Protein AF-A0A9P3FJD4-F1 (afdb_monomer_lite)

pLDDT: mean 83.46, std 14.0, range [44.47, 97.69]

Secondary structure (DSSP, 8-state):
---BTTTTB-SHHHHHHHHHHHHHTTTHHHHHHHHHH--SS---HHHHTTS----SSS-S-HHHHHHHHHSPPTTT---HHHHHHHHHHTTTTS----SS-HHHHHHHHHHHHHHHT----HHHHHHHHHHTTTTT--HHHHHHHHHHHHSTT---SS------SS--TT---HHHHHHHHHHHHHHHHHHHHHHHHT---TTS--STTT--SS-TTSSPPEEPTTTS--EESSHHHHHHHHHHHTTT-PPP-

Sequence (253 aa):
MGRWGYGLFQSELELDAVGDLDIDCGLDKLRSKTSDESDSSDETEDDIASMSQYTLYCPTDAKLVREHIETPDAATGISPLDSALTKWKAKALGKEFYFPSPGQMFIILGACAMSLGCKLSAETLQDLRNVFTKCGLFPDALVQMDAALNGPGRYQGRPWKFVSPDSFEDVDDLEEISRITRCLITKIEARMEAYALEKDDYGVCGAPGCQATQSESGGNLLMCSRCEERKYCSKDCQTKHWKSHKRVCVKAS

Radius of gyration: 21.59 Å; chains: 1; bounding box: 49×41×68 Å

Structure (mmCIF, N/CA/C/O backbone):
data_AF-A0A9P3FJD4-F1
#
_entry.id   AF-A0A9P3FJD4-F1
#
loop_
_atom_site.group_PDB
_atom_site.id
_atom_site.type_symbol
_atom_site.label_atom_id
_atom_site.label_alt_id
_atom_site.label_comp_id
_atom_site.label_asym_id
_atom_site.label_entity_id
_atom_site.label_seq_id
_atom_site.pdbx_PDB_ins_code
_atom_site.Cartn_x
_atom_site.Cartn_y
_atom_site.Cartn_z
_atom_site.occupancy
_atom_site.B_iso_or_equiv
_atom_site.auth_seq_id
_atom_site.auth_comp_id
_atom_site.auth_asym_id
_atom_site.auth_atom_id
_atom_site.pdbx_PDB_model_num
ATOM 1 N N . MET A 1 1 ? -10.991 -3.841 -22.709 1.00 44.47 1 MET A N 1
ATOM 2 C CA . MET A 1 1 ? -9.571 -4.091 -22.373 1.00 44.47 1 MET A CA 1
ATOM 3 C C . MET A 1 1 ? -9.567 -5.193 -21.331 1.00 44.47 1 MET A C 1
ATOM 5 O O . MET A 1 1 ? -10.397 -5.124 -20.433 1.00 44.47 1 MET A O 1
ATOM 9 N N . GLY A 1 2 ? -8.758 -6.241 -21.497 1.00 45.69 2 GLY A N 1
ATOM 10 C CA . GLY A 1 2 ? -8.719 -7.344 -20.531 1.00 45.69 2 GLY A CA 1
ATOM 11 C C . GLY A 1 2 ? -8.209 -6.869 -19.168 1.00 45.69 2 GLY A C 1
ATOM 12 O O . GLY A 1 2 ? -7.314 -6.027 -19.113 1.00 45.69 2 GLY A O 1
ATOM 13 N N . ARG A 1 3 ? -8.791 -7.384 -18.079 1.00 54.53 3 ARG A N 1
ATOM 14 C CA . ARG A 1 3 ? -8.272 -7.196 -16.716 1.00 54.53 3 ARG A CA 1
ATOM 15 C C . ARG A 1 3 ? -7.129 -8.191 -16.507 1.00 54.53 3 ARG A C 1
ATOM 17 O O . ARG A 1 3 ? -7.310 -9.381 -16.759 1.00 54.53 3 ARG A O 1
ATOM 24 N N . TRP A 1 4 ? -5.972 -7.725 -16.052 1.00 52.28 4 TRP A N 1
ATOM 25 C CA . TRP A 1 4 ? -4.773 -8.547 -15.883 1.00 52.28 4 TRP A CA 1
ATOM 26 C C . TRP A 1 4 ? -4.432 -8.667 -14.394 1.00 52.28 4 TRP A C 1
ATOM 28 O O . TRP A 1 4 ? -4.515 -7.717 -13.636 1.00 52.28 4 TRP A O 1
ATOM 38 N N . GLY A 1 5 ? -4.057 -9.850 -13.920 1.00 55.59 5 GLY A N 1
ATOM 39 C CA . GLY A 1 5 ? -3.527 -9.977 -12.561 1.00 55.59 5 GLY A CA 1
ATOM 40 C C . GLY A 1 5 ? -4.483 -9.672 -11.418 1.00 55.59 5 GLY A C 1
ATOM 41 O O . GLY A 1 5 ? -4.484 -8.578 -10.862 1.00 55.59 5 GLY A O 1
ATOM 42 N N . TYR A 1 6 ? -5.247 -10.690 -11.019 1.00 60.31 6 TYR A N 1
ATOM 43 C CA . TYR A 1 6 ? -6.048 -10.760 -9.788 1.00 60.31 6 TYR A CA 1
ATOM 44 C C . TYR A 1 6 ? -6.917 -9.528 -9.444 1.00 60.31 6 TYR A C 1
ATOM 46 O O . TYR A 1 6 ? -7.401 -9.452 -8.319 1.00 60.31 6 TYR A O 1
ATOM 54 N N . GLY A 1 7 ? -7.145 -8.585 -10.368 1.00 64.50 7 GLY A N 1
ATOM 55 C CA . GLY A 1 7 ? -7.889 -7.332 -10.173 1.00 64.50 7 GLY A CA 1
ATOM 56 C C . GLY A 1 7 ? -7.049 -6.100 -9.789 1.00 64.50 7 GLY A C 1
ATOM 57 O O . GLY A 1 7 ? -7.616 -5.007 -9.715 1.00 64.50 7 GLY A O 1
ATOM 58 N N . LEU A 1 8 ? -5.733 -6.248 -9.578 1.00 67.88 8 LEU A N 1
ATOM 59 C CA . LEU A 1 8 ? -4.830 -5.139 -9.231 1.00 67.88 8 LEU A CA 1
ATOM 60 C C . LEU A 1 8 ? -4.473 -4.287 -10.460 1.00 67.88 8 LEU A C 1
ATOM 62 O O . LEU A 1 8 ? -4.374 -3.069 -10.336 1.00 67.88 8 LEU A O 1
ATOM 66 N N . PHE A 1 9 ? -4.333 -4.920 -11.632 1.00 74.06 9 PHE A N 1
ATOM 67 C CA . PHE A 1 9 ? -4.079 -4.266 -12.919 1.00 74.06 9 PHE A CA 1
ATOM 68 C C . PHE A 1 9 ? -5.329 -4.401 -13.800 1.00 74.06 9 PHE A C 1
ATOM 70 O O . PHE A 1 9 ? -5.786 -5.489 -14.136 1.00 74.06 9 PHE A O 1
ATOM 77 N N . GLN A 1 10 ? -5.964 -3.299 -14.161 1.00 68.12 10 GLN A N 1
ATOM 78 C CA . GLN A 1 10 ? -7.245 -3.321 -14.878 1.00 68.12 10 GLN A CA 1
ATOM 79 C C . GLN A 1 10 ? -7.124 -2.896 -16.337 1.00 68.12 10 GLN A C 1
ATOM 81 O O . GLN A 1 10 ? -8.099 -2.983 -17.081 1.00 68.12 10 GLN A O 1
ATOM 86 N N . SER A 1 11 ? -5.935 -2.476 -16.762 1.00 72.19 11 SER A N 1
ATOM 87 C CA . SER A 1 11 ? -5.656 -2.091 -18.140 1.00 72.19 11 SER A CA 1
ATOM 88 C C . SER A 1 11 ? -4.295 -2.595 -18.610 1.00 72.19 11 SER A C 1
ATOM 90 O O . SER A 1 11 ? -3.372 -2.762 -17.817 1.00 72.19 11 SER A O 1
ATOM 92 N N . GLU A 1 12 ? -4.165 -2.792 -19.923 1.00 75.75 12 GLU A N 1
ATOM 93 C CA . GLU A 1 12 ? -2.875 -3.079 -20.569 1.00 75.75 12 GLU A CA 1
ATOM 94 C C . GLU A 1 12 ? -1.850 -1.984 -20.263 1.00 75.75 12 GLU A C 1
ATOM 96 O O . GLU A 1 12 ? -0.705 -2.284 -19.969 1.00 75.75 12 GLU A O 1
ATOM 101 N N . LEU A 1 13 ? -2.289 -0.726 -20.180 1.00 78.31 13 LEU A N 1
ATOM 102 C CA . LEU A 1 13 ? -1.429 0.407 -19.837 1.00 78.31 13 LEU A CA 1
ATOM 103 C C . LEU A 1 13 ? -0.851 0.320 -18.411 1.00 78.31 13 LEU A C 1
ATOM 105 O O . LEU A 1 13 ? 0.259 0.784 -18.170 1.00 78.31 13 LEU A O 1
ATOM 109 N N . GLU A 1 14 ? -1.578 -0.265 -17.453 1.00 82.94 14 GLU A N 1
ATOM 110 C CA . GLU A 1 14 ? -1.048 -0.522 -16.104 1.00 82.94 14 GLU A CA 1
ATOM 111 C C . GLU A 1 14 ? -0.051 -1.684 -16.090 1.00 82.94 14 GLU A C 1
ATOM 113 O O . GLU A 1 14 ? 0.848 -1.695 -15.252 1.00 82.94 14 GLU A O 1
ATOM 118 N N . LEU A 1 15 ? -0.186 -2.639 -17.015 1.00 82.19 15 LEU A N 1
ATOM 119 C CA . LEU A 1 15 ? 0.787 -3.711 -17.202 1.00 82.19 15 LEU A CA 1
ATOM 120 C C . LEU A 1 15 ? 2.047 -3.195 -17.914 1.00 82.19 15 LEU A C 1
ATOM 122 O O . LEU A 1 15 ? 3.151 -3.485 -17.467 1.00 82.19 15 LEU A O 1
ATOM 126 N N . ASP A 1 16 ? 1.897 -2.362 -18.944 1.00 84.75 16 ASP A N 1
ATOM 127 C CA . ASP A 1 16 ? 3.009 -1.701 -19.640 1.00 84.75 16 ASP A CA 1
ATOM 128 C C . ASP A 1 16 ? 3.808 -0.808 -18.686 1.00 84.75 16 ASP A C 1
ATOM 130 O O . ASP A 1 16 ? 5.039 -0.799 -18.706 1.00 84.75 16 ASP A O 1
ATOM 134 N N . ALA A 1 17 ? 3.114 -0.126 -17.771 1.00 87.56 17 ALA A N 1
ATOM 135 C CA . ALA A 1 17 ? 3.736 0.633 -16.695 1.00 87.56 17 ALA A CA 1
ATOM 136 C C . ALA A 1 17 ? 4.654 -0.213 -15.801 1.00 87.56 17 ALA A C 1
ATOM 138 O O . ALA A 1 17 ? 5.619 0.320 -15.253 1.00 87.56 17 ALA A O 1
ATOM 139 N N . VAL A 1 18 ? 4.408 -1.521 -15.654 1.00 89.69 18 VAL A N 1
ATOM 140 C CA . VAL A 1 18 ? 5.338 -2.403 -14.934 1.00 89.69 18 VAL A CA 1
ATOM 141 C C . VAL A 1 18 ? 6.683 -2.467 -15.650 1.00 89.69 18 VAL A C 1
ATOM 143 O O . VAL A 1 18 ? 7.705 -2.485 -14.978 1.00 89.69 18 VAL A O 1
ATOM 146 N N . GLY A 1 19 ? 6.716 -2.419 -16.984 1.00 89.00 19 GLY A N 1
ATOM 147 C CA . GLY A 1 19 ? 7.966 -2.371 -17.745 1.00 89.00 19 GLY A CA 1
ATOM 148 C C . GLY A 1 19 ? 8.809 -1.134 -17.418 1.00 89.00 19 GLY A C 1
ATOM 149 O O . GLY A 1 19 ? 10.007 -1.249 -17.163 1.00 89.00 19 GLY A O 1
ATOM 150 N N . ASP A 1 20 ? 8.181 0.040 -17.330 1.00 91.56 20 ASP A N 1
ATOM 151 C CA . ASP A 1 20 ? 8.865 1.269 -16.906 1.00 91.56 20 ASP A CA 1
ATOM 152 C C . ASP A 1 20 ? 9.363 1.172 -15.454 1.00 91.56 20 ASP A C 1
ATOM 154 O O . ASP A 1 20 ? 10.464 1.623 -15.123 1.00 91.56 20 ASP A O 1
ATOM 158 N N . LEU A 1 21 ? 8.569 0.552 -14.577 1.00 94.81 21 LEU A N 1
ATOM 159 C CA . LEU A 1 21 ? 8.944 0.323 -13.182 1.00 94.81 21 LEU A CA 1
ATOM 160 C C . LEU A 1 21 ? 10.071 -0.710 -13.038 1.00 94.81 21 LEU A C 1
ATOM 162 O O . LEU A 1 21 ? 10.927 -0.546 -12.170 1.00 94.81 21 LEU A O 1
ATOM 166 N N . ASP A 1 22 ? 10.115 -1.735 -13.891 1.00 94.56 22 ASP A N 1
ATOM 167 C CA . ASP A 1 22 ? 11.195 -2.724 -13.940 1.00 94.56 22 ASP A CA 1
ATOM 168 C C . ASP A 1 22 ? 12.532 -2.031 -14.225 1.00 94.56 22 ASP A C 1
ATOM 170 O O . ASP A 1 22 ? 13.533 -2.316 -13.561 1.00 94.56 22 ASP A O 1
ATOM 174 N N . ILE A 1 23 ? 12.538 -1.084 -15.170 1.00 92.94 23 ILE A N 1
ATOM 175 C CA . ILE A 1 23 ? 13.708 -0.259 -15.502 1.00 92.94 23 ILE A CA 1
ATOM 176 C C . ILE A 1 23 ? 14.083 0.640 -14.319 1.00 92.94 23 ILE A C 1
ATOM 178 O O . ILE A 1 23 ? 15.250 0.695 -13.932 1.00 92.94 23 ILE A O 1
ATOM 182 N N . ASP A 1 24 ? 13.112 1.311 -13.695 1.00 95.12 24 ASP A N 1
ATOM 183 C CA . ASP A 1 24 ? 13.365 2.160 -12.521 1.00 95.12 24 ASP A CA 1
ATOM 184 C C . ASP A 1 24 ? 13.926 1.372 -11.324 1.00 95.12 24 ASP A C 1
ATOM 186 O O . ASP A 1 24 ? 14.714 1.904 -10.541 1.00 95.12 24 ASP A O 1
ATOM 190 N N . CYS A 1 25 ? 13.552 0.098 -11.190 1.00 95.81 25 CYS A N 1
ATOM 191 C CA . CYS A 1 25 ? 14.097 -0.838 -10.206 1.00 95.81 25 CYS A CA 1
ATOM 192 C C . CYS A 1 25 ? 15.364 -1.570 -10.688 1.00 95.81 25 CYS A C 1
ATOM 194 O O . CYS A 1 25 ? 15.906 -2.411 -9.968 1.00 95.81 25 CYS A O 1
ATOM 196 N N . GLY A 1 26 ? 15.874 -1.240 -11.876 1.00 92.88 26 GLY A N 1
ATOM 197 C CA . GLY A 1 26 ? 17.132 -1.751 -12.410 1.00 92.88 26 GLY A CA 1
ATOM 198 C C . GLY A 1 26 ? 17.116 -3.237 -12.767 1.00 92.88 26 GLY A C 1
ATOM 199 O O . GLY A 1 26 ? 18.169 -3.876 -12.694 1.00 92.88 26 GLY A O 1
ATOM 200 N N . LEU A 1 27 ? 15.952 -3.820 -13.072 1.00 92.19 27 LEU A N 1
ATOM 201 C CA . LEU A 1 27 ? 15.821 -5.237 -13.441 1.00 92.19 27 LEU A CA 1
ATOM 202 C C . LEU A 1 27 ? 16.345 -5.537 -14.850 1.00 92.19 27 LEU A C 1
ATOM 204 O O . LEU A 1 27 ? 16.719 -6.674 -15.136 1.00 92.19 27 LEU A O 1
ATOM 208 N N . ASP A 1 28 ? 16.463 -4.522 -15.702 1.00 88.00 28 ASP A N 1
ATOM 209 C CA . ASP A 1 28 ? 17.168 -4.579 -16.986 1.00 88.00 28 ASP A CA 1
ATOM 210 C C . ASP A 1 28 ? 18.607 -5.105 -16.825 1.00 88.00 28 ASP A C 1
ATOM 212 O O . ASP A 1 28 ? 19.043 -5.980 -17.572 1.00 88.00 28 ASP A O 1
ATOM 216 N N . LYS A 1 29 ? 19.306 -4.670 -15.771 1.00 85.88 29 LYS A N 1
ATOM 217 C CA . LYS A 1 29 ? 20.669 -5.125 -15.440 1.00 85.88 29 LYS A CA 1
ATOM 218 C C . LYS A 1 29 ? 20.728 -6.583 -14.994 1.00 85.88 29 LYS A C 1
ATOM 220 O O . LYS A 1 29 ? 21.783 -7.206 -15.072 1.00 85.88 29 LYS A O 1
ATOM 225 N N . LEU A 1 30 ? 19.634 -7.111 -14.449 1.00 83.75 30 LEU A N 1
ATOM 226 C CA . LEU A 1 30 ? 19.550 -8.511 -14.036 1.00 83.75 30 LEU A CA 1
ATOM 227 C C . LEU A 1 30 ? 19.333 -9.416 -15.259 1.00 83.75 30 LEU A C 1
ATOM 229 O O . LEU A 1 30 ? 19.953 -10.474 -15.357 1.00 83.75 30 LEU A O 1
ATOM 233 N N . ARG A 1 31 ? 18.533 -8.947 -16.228 1.00 81.38 31 ARG A N 1
ATOM 234 C CA . ARG A 1 31 ? 18.326 -9.601 -17.532 1.00 81.38 31 ARG A CA 1
ATOM 235 C C . ARG A 1 31 ? 19.609 -9.634 -18.370 1.00 81.38 31 ARG A C 1
ATOM 237 O O . ARG A 1 31 ? 19.921 -10.662 -18.950 1.00 81.38 31 ARG A O 1
ATOM 244 N N . SER A 1 32 ? 20.388 -8.549 -18.391 1.00 74.69 32 SER A N 1
ATOM 245 C CA . SER A 1 32 ? 21.634 -8.509 -19.174 1.00 74.69 32 SER A CA 1
ATOM 246 C C . SER A 1 32 ? 22.729 -9.429 -18.619 1.00 74.69 32 SER A C 1
ATOM 248 O O . SER A 1 32 ? 23.470 -10.046 -19.371 1.00 74.69 32 SER A O 1
ATOM 250 N N . LYS A 1 33 ? 22.834 -9.562 -17.290 1.00 72.06 33 LYS A N 1
ATOM 251 C CA . LYS A 1 33 ? 23.827 -10.457 -16.666 1.00 72.06 33 LYS A CA 1
ATOM 252 C C . LYS A 1 33 ? 23.572 -11.931 -16.973 1.00 72.06 33 LYS A C 1
ATOM 254 O O . LYS A 1 33 ? 24.513 -12.704 -17.051 1.00 72.06 33 LYS A O 1
ATOM 259 N N . THR A 1 34 ? 22.310 -12.310 -17.128 1.00 65.88 34 THR A N 1
ATOM 260 C CA . THR A 1 34 ? 21.901 -13.696 -17.381 1.00 65.88 34 THR A CA 1
ATOM 261 C C . THR A 1 34 ? 22.012 -14.074 -18.855 1.00 65.88 34 THR A C 1
ATOM 263 O O . THR A 1 34 ? 22.334 -15.224 -19.152 1.00 65.88 34 THR A O 1
ATOM 266 N N . SER A 1 35 ? 21.845 -13.119 -19.778 1.00 59.94 35 SER A N 1
ATOM 267 C CA . SER A 1 35 ? 22.157 -13.332 -21.199 1.00 59.94 35 SER A CA 1
ATOM 268 C C . SER A 1 35 ? 23.656 -13.529 -21.442 1.00 59.94 35 SER A C 1
ATOM 270 O O . SER A 1 35 ? 24.039 -14.424 -22.183 1.00 59.94 35 SER A O 1
ATOM 272 N N . ASP A 1 36 ? 24.516 -12.767 -20.757 1.00 59.25 36 ASP A N 1
ATOM 273 C CA . ASP A 1 36 ? 25.976 -12.910 -20.894 1.00 59.25 36 ASP A CA 1
ATOM 274 C C . ASP A 1 36 ? 26.494 -14.262 -20.347 1.00 59.25 36 ASP A C 1
ATOM 276 O O . ASP A 1 36 ? 27.558 -14.737 -20.742 1.00 59.25 36 ASP A O 1
ATOM 280 N N . GLU A 1 37 ? 25.746 -14.899 -19.440 1.00 56.34 37 GLU A N 1
ATOM 281 C CA . GLU A 1 37 ? 26.064 -16.213 -18.860 1.00 56.34 37 GLU A CA 1
ATOM 282 C C . GLU A 1 37 ? 25.516 -17.402 -19.676 1.00 56.34 37 GLU A C 1
ATOM 284 O O . GLU A 1 37 ? 25.954 -18.534 -19.457 1.00 56.34 37 GLU A O 1
ATOM 289 N N . SER A 1 38 ? 24.589 -17.171 -20.614 1.00 56.47 38 SER A N 1
ATOM 290 C CA . SER A 1 38 ? 23.895 -18.211 -21.401 1.00 56.47 38 SER A CA 1
ATOM 291 C C . SER A 1 38 ? 24.363 -18.325 -22.855 1.00 56.47 38 SER A C 1
ATOM 293 O O . SER A 1 38 ? 23.791 -19.097 -23.617 1.00 56.47 38 SER A O 1
ATOM 295 N N . ASP A 1 39 ? 25.447 -17.640 -23.230 1.00 49.53 39 ASP A N 1
ATOM 296 C CA . ASP A 1 39 ? 25.959 -17.533 -24.607 1.00 49.53 39 ASP A CA 1
ATOM 297 C C . ASP A 1 39 ? 26.656 -18.824 -25.126 1.00 49.53 39 ASP A C 1
ATOM 299 O O . ASP A 1 39 ? 27.760 -18.817 -25.681 1.00 49.53 39 ASP A O 1
ATOM 303 N N . SER A 1 40 ? 26.008 -19.980 -24.938 1.00 49.03 40 SER A N 1
ATOM 304 C CA . SER A 1 40 ? 26.332 -21.243 -25.596 1.00 49.03 40 SER A CA 1
ATOM 305 C C . SER A 1 40 ? 25.098 -21.856 -26.281 1.00 49.03 40 SER A C 1
ATOM 307 O O . SER A 1 40 ? 24.302 -22.542 -25.646 1.00 49.03 40 SER A O 1
ATOM 309 N N . SER A 1 41 ? 25.071 -21.683 -27.609 1.00 48.34 41 SER A N 1
ATOM 310 C CA . SER A 1 41 ? 24.363 -22.430 -28.673 1.00 48.34 41 SER A CA 1
ATOM 311 C C . SER A 1 41 ? 22.841 -22.296 -28.856 1.00 48.34 41 SER A C 1
ATOM 313 O O . SER A 1 41 ? 22.080 -22.624 -27.960 1.00 48.34 41 SER A O 1
ATOM 315 N N . ASP A 1 42 ? 22.473 -21.932 -30.100 1.00 54.62 42 ASP A N 1
ATOM 316 C CA . ASP A 1 42 ? 21.213 -22.165 -30.837 1.00 54.62 42 ASP A CA 1
ATOM 317 C C . ASP A 1 42 ? 19.943 -22.333 -29.986 1.00 54.62 42 ASP A C 1
ATOM 319 O O . ASP A 1 42 ? 19.525 -23.451 -29.688 1.00 54.62 42 ASP A O 1
ATOM 323 N N . GLU A 1 43 ? 19.288 -21.215 -29.666 1.00 48.97 43 GLU A N 1
ATOM 324 C CA . GLU A 1 43 ? 17.985 -21.229 -28.997 1.00 48.97 43 GLU A CA 1
ATOM 325 C C . GLU A 1 43 ? 16.834 -21.415 -29.999 1.00 48.97 43 GLU A C 1
ATOM 327 O O . GLU A 1 43 ? 16.746 -20.746 -31.035 1.00 48.97 43 GLU A O 1
ATOM 332 N N . THR A 1 44 ? 15.940 -22.349 -29.681 1.00 52.41 44 THR A N 1
ATOM 333 C CA . THR A 1 44 ? 14.705 -22.639 -30.418 1.00 52.41 44 THR A CA 1
ATOM 334 C C . THR A 1 44 ? 13.537 -21.778 -29.914 1.00 52.41 44 THR A C 1
ATOM 336 O O . THR A 1 44 ? 13.607 -21.182 -28.843 1.00 52.41 44 THR A O 1
ATOM 339 N N . GLU A 1 45 ? 12.424 -21.700 -30.657 1.00 49.72 45 GLU A N 1
ATOM 340 C CA . GLU A 1 45 ? 11.231 -20.929 -30.239 1.00 49.72 45 GLU A CA 1
ATOM 341 C C . GLU A 1 45 ? 10.652 -21.375 -28.875 1.00 49.72 45 GLU A C 1
ATOM 343 O O . GLU A 1 45 ? 10.037 -20.561 -28.183 1.00 49.72 45 GLU A O 1
ATOM 348 N N . ASP A 1 46 ? 10.894 -22.624 -28.454 1.00 45.91 46 ASP A N 1
ATOM 349 C CA . ASP A 1 46 ? 10.508 -23.143 -27.133 1.00 45.91 46 ASP A CA 1
ATOM 350 C C . ASP A 1 46 ? 11.430 -22.639 -25.998 1.00 45.91 46 ASP A C 1
ATOM 352 O O . ASP A 1 46 ? 10.982 -22.504 -24.856 1.00 45.91 46 ASP A O 1
ATOM 356 N N . ASP A 1 47 ? 12.686 -22.288 -26.295 1.00 46.78 47 ASP A N 1
ATOM 357 C CA . ASP A 1 47 ? 13.654 -21.778 -25.310 1.00 46.78 47 ASP A CA 1
ATOM 358 C C . ASP A 1 47 ? 13.354 -20.317 -24.921 1.00 46.78 47 ASP A C 1
ATOM 360 O O . ASP A 1 47 ? 13.500 -19.923 -23.761 1.00 46.78 47 ASP A O 1
ATOM 364 N N . ILE A 1 48 ? 12.780 -19.538 -25.845 1.00 47.19 48 ILE A N 1
ATOM 365 C CA . ILE A 1 48 ? 12.346 -18.146 -25.618 1.00 47.19 48 ILE A CA 1
ATOM 366 C C . ILE A 1 48 ? 11.227 -18.074 -24.561 1.00 47.19 48 ILE A C 1
ATOM 368 O O . ILE A 1 48 ? 11.162 -17.130 -23.770 1.00 47.19 48 ILE A O 1
ATOM 372 N N . ALA A 1 49 ? 10.366 -19.096 -24.483 1.00 45.25 49 ALA A N 1
ATOM 373 C CA . ALA A 1 49 ? 9.329 -19.199 -23.453 1.00 45.25 49 ALA A CA 1
ATOM 374 C C . ALA A 1 49 ? 9.896 -19.510 -22.049 1.00 45.25 49 ALA A C 1
ATOM 376 O O . ALA A 1 49 ? 9.201 -19.307 -21.050 1.00 45.25 49 ALA A O 1
ATOM 377 N N . SER A 1 50 ? 11.152 -19.967 -21.966 1.00 49.44 50 SER A N 1
ATOM 378 C CA . SER A 1 50 ? 11.878 -20.265 -20.726 1.00 49.44 50 SER A CA 1
ATOM 379 C C . SER A 1 50 ? 12.783 -19.115 -20.253 1.00 49.44 50 SER A C 1
ATOM 381 O O . SER A 1 50 ? 13.475 -19.267 -19.239 1.00 49.44 50 SER A O 1
ATOM 383 N N . MET A 1 51 ? 12.783 -17.958 -20.929 1.00 55.44 51 MET A N 1
ATOM 384 C CA . MET A 1 51 ? 13.516 -16.787 -20.448 1.00 55.44 51 MET A CA 1
ATOM 385 C C . MET A 1 51 ? 13.005 -16.383 -19.062 1.00 55.44 51 MET A C 1
ATOM 387 O O . MET A 1 51 ? 11.823 -16.091 -18.870 1.00 55.44 51 MET A O 1
ATOM 391 N N . SER A 1 52 ? 13.913 -16.357 -18.084 1.00 60.94 52 SER A N 1
ATOM 392 C CA . SER A 1 52 ? 13.601 -15.928 -16.722 1.00 60.94 52 SER A CA 1
ATOM 393 C C . SER A 1 52 ? 13.015 -14.516 -16.743 1.00 60.94 52 SER A C 1
ATOM 395 O O . SER A 1 52 ? 13.699 -13.541 -17.063 1.00 60.94 52 SER A O 1
ATOM 397 N N . GLN A 1 53 ? 11.735 -14.391 -16.393 1.00 74.44 53 GLN A N 1
ATOM 398 C CA . GLN A 1 53 ? 11.061 -13.100 -16.357 1.00 74.44 53 GLN A CA 1
ATOM 399 C C . GLN A 1 53 ? 11.441 -12.390 -15.058 1.00 74.44 53 GLN A C 1
ATOM 401 O O . GLN A 1 53 ? 10.811 -12.561 -14.013 1.00 74.44 53 GLN A O 1
ATOM 406 N N . TYR A 1 54 ? 12.511 -11.598 -15.115 1.00 86.81 54 TYR A N 1
ATOM 407 C CA . TYR A 1 54 ? 12.893 -10.688 -14.036 1.00 86.81 54 TYR A CA 1
ATOM 408 C C . TYR A 1 54 ? 12.051 -9.418 -14.126 1.00 86.81 54 TYR A C 1
ATOM 410 O O . TYR A 1 54 ? 12.457 -8.432 -14.744 1.00 86.81 54 TYR A O 1
ATOM 418 N N . THR A 1 55 ? 10.853 -9.474 -13.556 1.00 91.06 55 THR A N 1
ATOM 419 C CA . THR A 1 55 ? 9.877 -8.378 -13.520 1.00 91.06 55 THR A CA 1
ATOM 420 C C . THR A 1 55 ? 9.311 -8.207 -12.112 1.00 91.06 55 THR A C 1
ATOM 422 O O . THR A 1 55 ? 9.311 -9.134 -11.302 1.00 91.06 55 THR A O 1
ATOM 425 N N . LEU A 1 56 ? 8.825 -7.016 -11.791 1.00 91.06 56 LEU A N 1
ATOM 426 C CA . LEU A 1 56 ? 8.141 -6.727 -10.537 1.00 91.06 56 LEU A CA 1
ATOM 427 C C . LEU A 1 56 ? 6.806 -7.473 -10.408 1.00 91.06 56 LEU A C 1
ATOM 429 O O . LEU A 1 56 ? 6.350 -7.713 -9.287 1.00 91.06 56 LEU A O 1
ATOM 433 N N . TYR A 1 57 ? 6.182 -7.847 -11.527 1.00 89.12 57 TYR A N 1
ATOM 434 C CA . TYR A 1 57 ? 4.872 -8.489 -11.548 1.00 89.12 57 TYR A CA 1
ATOM 435 C C . TYR A 1 57 ? 4.958 -9.955 -11.993 1.00 89.12 57 TYR A C 1
ATOM 437 O O . TYR A 1 57 ? 5.257 -10.250 -13.142 1.00 89.12 57 TYR A O 1
ATOM 445 N N . CYS A 1 58 ? 4.650 -10.883 -11.081 1.00 85.06 58 CYS A N 1
ATOM 446 C CA . CYS A 1 58 ? 4.710 -12.332 -11.325 1.00 85.06 58 CYS A CA 1
ATOM 447 C C . CYS A 1 58 ? 6.065 -12.851 -11.871 1.00 85.06 58 CYS A C 1
ATOM 449 O O . CYS A 1 58 ? 6.066 -13.616 -12.835 1.00 85.06 58 CYS A O 1
ATOM 451 N N . PRO A 1 59 ? 7.218 -12.507 -11.257 1.00 89.12 59 PRO A N 1
ATOM 452 C CA . PRO A 1 59 ? 8.505 -13.021 -11.720 1.00 89.12 59 PRO A CA 1
ATOM 453 C C . PRO A 1 59 ? 8.647 -14.530 -11.547 1.00 89.12 59 PRO A C 1
ATOM 455 O O . PRO A 1 59 ? 8.125 -15.116 -10.594 1.00 89.12 59 PRO A O 1
ATOM 458 N N . THR A 1 60 ? 9.474 -15.127 -12.405 1.00 87.94 60 THR A N 1
ATOM 459 C CA . THR A 1 60 ? 9.874 -16.538 -12.305 1.00 87.94 60 THR A CA 1
ATOM 460 C C . THR A 1 60 ? 10.631 -16.819 -11.002 1.00 87.94 60 THR A C 1
ATOM 462 O O . THR A 1 60 ? 10.366 -17.819 -10.337 1.00 87.94 60 THR A O 1
ATOM 465 N N . ASP A 1 61 ? 11.530 -15.911 -10.598 1.00 90.19 61 ASP A N 1
ATOM 466 C CA . ASP A 1 61 ? 12.25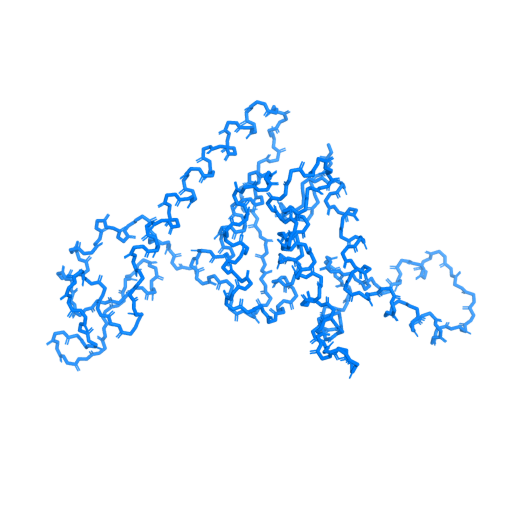3 -15.972 -9.323 1.00 90.19 61 ASP A CA 1
ATOM 467 C C . ASP A 1 61 ? 12.000 -14.707 -8.490 1.00 90.19 61 ASP A C 1
ATOM 469 O O . ASP A 1 61 ? 12.750 -13.727 -8.515 1.00 90.19 61 ASP A O 1
ATOM 473 N N . ALA A 1 62 ? 10.914 -14.739 -7.716 1.00 92.25 62 ALA A N 1
ATOM 474 C CA . ALA A 1 62 ? 10.539 -13.647 -6.824 1.00 92.25 62 ALA A CA 1
ATOM 475 C C . ALA A 1 62 ? 11.595 -13.347 -5.750 1.00 92.25 62 ALA A C 1
ATOM 477 O O . ALA A 1 62 ? 11.687 -12.210 -5.284 1.00 92.25 62 ALA A O 1
ATOM 478 N N . LYS A 1 63 ? 12.389 -14.345 -5.339 1.00 93.44 63 LYS A N 1
ATOM 479 C CA . LYS A 1 63 ? 13.403 -14.163 -4.299 1.00 93.44 63 LYS A CA 1
ATOM 480 C C . LYS A 1 63 ? 14.582 -13.371 -4.852 1.00 93.44 63 LYS A C 1
ATOM 482 O O . LYS A 1 63 ? 15.002 -12.415 -4.205 1.00 93.44 63 LYS A O 1
ATOM 487 N N . LEU A 1 64 ? 15.061 -13.735 -6.039 1.00 93.44 64 LEU A N 1
ATOM 488 C CA . LEU A 1 64 ? 16.151 -13.034 -6.711 1.00 93.44 64 LEU A CA 1
ATOM 489 C C . LEU A 1 64 ? 15.756 -11.599 -7.079 1.00 93.44 64 LEU A C 1
ATOM 491 O O . LEU A 1 64 ? 16.511 -10.670 -6.801 1.00 93.44 64 LEU A O 1
ATOM 495 N N . VAL A 1 65 ? 14.552 -11.400 -7.631 1.00 95.19 65 VAL A N 1
ATOM 496 C CA . VAL A 1 65 ? 14.033 -10.054 -7.941 1.00 95.19 65 VAL A CA 1
ATOM 497 C C . VAL A 1 65 ? 13.972 -9.197 -6.680 1.00 95.19 65 VAL A C 1
ATOM 499 O O . VAL A 1 65 ? 14.480 -8.078 -6.675 1.00 95.19 65 VAL A O 1
ATOM 502 N N . ARG A 1 66 ? 13.410 -9.730 -5.588 1.00 95.69 66 ARG A N 1
ATOM 503 C CA . ARG A 1 66 ? 13.359 -9.038 -4.296 1.00 95.69 66 ARG A CA 1
ATOM 504 C C . ARG A 1 66 ? 14.754 -8.663 -3.794 1.00 95.69 66 ARG A C 1
ATOM 506 O O . ARG A 1 66 ? 14.960 -7.526 -3.382 1.00 95.69 66 ARG A O 1
ATOM 513 N N . GLU A 1 67 ? 15.684 -9.614 -3.784 1.00 95.50 67 GLU A N 1
ATOM 514 C CA . GLU A 1 67 ? 17.049 -9.392 -3.303 1.00 95.50 67 GLU A CA 1
ATOM 515 C C . GLU A 1 67 ? 17.739 -8.283 -4.097 1.00 95.50 67 GLU A C 1
ATOM 517 O O . GLU A 1 67 ? 18.318 -7.375 -3.503 1.00 95.50 67 GLU A O 1
ATOM 522 N N . HIS A 1 68 ? 17.599 -8.295 -5.422 1.00 95.19 68 HIS A N 1
ATOM 523 C CA . HIS A 1 68 ? 18.154 -7.264 -6.293 1.00 95.19 68 HIS A CA 1
ATOM 524 C C . HIS A 1 68 ? 17.591 -5.871 -5.987 1.00 95.19 68 HIS A C 1
ATOM 526 O O . HIS A 1 68 ? 18.362 -4.936 -5.779 1.00 95.19 68 HIS A O 1
ATOM 532 N N . ILE A 1 69 ? 16.264 -5.722 -5.910 1.00 96.56 69 ILE A N 1
ATOM 533 C CA . ILE A 1 69 ? 15.638 -4.398 -5.743 1.00 96.56 69 ILE A CA 1
ATOM 534 C C . ILE A 1 69 ? 15.748 -3.844 -4.318 1.00 96.56 69 ILE A C 1
ATOM 536 O O . ILE A 1 69 ? 15.641 -2.632 -4.142 1.00 96.56 69 ILE A O 1
ATOM 540 N N . GLU A 1 70 ? 15.952 -4.699 -3.309 1.00 96.38 70 GLU A N 1
ATOM 541 C CA . GLU A 1 70 ? 16.191 -4.287 -1.917 1.00 96.38 70 GLU A CA 1
ATOM 542 C C . GLU A 1 70 ? 17.672 -4.023 -1.617 1.00 96.38 70 GLU A C 1
ATOM 544 O O . GLU A 1 70 ? 17.978 -3.364 -0.622 1.00 96.38 70 GLU A O 1
ATOM 549 N N . THR A 1 71 ? 18.599 -4.530 -2.436 1.00 95.75 71 THR A N 1
ATOM 550 C CA . THR A 1 71 ? 20.035 -4.345 -2.202 1.00 95.75 71 THR A CA 1
ATOM 551 C C . THR A 1 71 ? 20.427 -2.890 -2.470 1.00 95.75 71 THR A C 1
ATOM 553 O O . THR A 1 71 ? 20.265 -2.416 -3.596 1.00 95.75 71 THR A O 1
ATOM 556 N N . PRO A 1 72 ? 20.956 -2.157 -1.471 1.00 95.56 72 PRO A N 1
ATOM 557 C CA . PRO A 1 72 ? 21.409 -0.789 -1.677 1.00 95.56 72 PRO A CA 1
ATOM 558 C C . PRO A 1 72 ? 22.548 -0.718 -2.689 1.00 95.56 72 PRO A C 1
ATOM 560 O O . PRO A 1 72 ? 23.496 -1.503 -2.631 1.00 95.56 72 PRO A O 1
ATOM 563 N N . ASP A 1 73 ? 22.483 0.264 -3.581 1.00 91.44 73 ASP A N 1
ATOM 564 C CA . ASP A 1 73 ? 23.592 0.564 -4.475 1.00 91.44 73 ASP A CA 1
ATOM 565 C C . ASP A 1 73 ? 24.813 1.039 -3.667 1.00 91.44 73 ASP A C 1
ATOM 567 O O . ASP A 1 73 ? 24.698 1.855 -2.751 1.00 91.44 73 ASP A O 1
ATOM 571 N N . ALA A 1 74 ? 25.999 0.530 -4.006 1.00 90.88 74 ALA A N 1
ATOM 572 C CA . ALA A 1 74 ? 27.215 0.779 -3.233 1.00 90.88 74 ALA A CA 1
ATOM 573 C C . ALA A 1 74 ? 27.660 2.254 -3.238 1.00 90.88 74 ALA A C 1
ATOM 575 O O . ALA A 1 74 ? 28.347 2.682 -2.311 1.00 90.88 74 ALA A O 1
ATOM 576 N N . ALA A 1 75 ? 27.295 3.028 -4.265 1.00 92.44 75 ALA A N 1
ATOM 577 C CA . ALA A 1 75 ? 27.677 4.431 -4.384 1.00 92.44 75 ALA A CA 1
ATOM 578 C C . ALA A 1 75 ? 26.691 5.360 -3.667 1.00 92.44 75 ALA A C 1
ATOM 580 O O . ALA A 1 75 ? 27.107 6.332 -3.038 1.00 92.44 75 ALA A O 1
ATOM 581 N N . THR A 1 76 ? 25.391 5.076 -3.762 1.00 93.38 76 THR A N 1
ATOM 582 C CA . THR A 1 76 ? 24.340 5.946 -3.203 1.00 93.38 76 THR A CA 1
ATOM 583 C C . THR A 1 76 ? 23.855 5.516 -1.820 1.00 93.38 76 THR A C 1
ATOM 585 O O . THR A 1 76 ? 23.327 6.343 -1.079 1.00 93.38 76 THR A O 1
ATOM 588 N N . GLY A 1 77 ? 24.019 4.241 -1.458 1.00 95.06 77 GLY A N 1
ATOM 589 C CA . GLY A 1 77 ? 23.448 3.652 -0.247 1.00 95.06 77 GLY A CA 1
ATOM 590 C C . GLY A 1 77 ? 21.922 3.512 -0.285 1.00 95.06 77 GLY A C 1
ATOM 591 O O . GLY A 1 77 ? 21.319 3.232 0.749 1.00 95.06 77 GLY A O 1
ATOM 592 N N . ILE A 1 78 ? 21.294 3.711 -1.449 1.00 95.12 78 ILE A N 1
ATOM 593 C CA . ILE A 1 78 ? 19.842 3.654 -1.651 1.00 95.12 78 ILE A CA 1
ATOM 594 C C . ILE A 1 78 ? 19.527 2.438 -2.527 1.00 95.12 78 ILE A C 1
ATOM 596 O O . ILE A 1 78 ? 20.220 2.179 -3.511 1.00 95.12 78 ILE A O 1
ATOM 600 N N . SER A 1 79 ? 18.499 1.670 -2.162 1.00 96.81 79 SER A N 1
ATOM 601 C CA . SER A 1 79 ? 18.053 0.532 -2.970 1.00 96.81 79 SER A CA 1
ATOM 602 C C . SER A 1 79 ? 17.342 1.002 -4.250 1.00 96.81 79 SER A C 1
ATOM 604 O O . SER A 1 79 ? 16.732 2.080 -4.251 1.00 96.81 79 SER A O 1
ATOM 606 N N . PRO A 1 80 ? 17.374 0.226 -5.350 1.00 97.25 80 PRO A N 1
ATOM 607 C CA . PRO A 1 80 ? 16.593 0.546 -6.545 1.00 97.25 80 PRO A CA 1
ATOM 608 C C . PRO A 1 80 ? 15.104 0.764 -6.242 1.00 97.25 80 PRO A C 1
ATOM 610 O O . PRO A 1 80 ? 14.501 1.707 -6.757 1.00 97.25 80 PRO A O 1
ATOM 613 N N . LEU A 1 81 ? 14.533 -0.041 -5.338 1.00 97.62 81 LEU A N 1
ATOM 614 C CA . LEU A 1 81 ? 13.147 0.106 -4.900 1.00 97.62 81 LEU A CA 1
ATOM 615 C C . LEU A 1 81 ? 12.895 1.452 -4.202 1.00 97.62 81 LEU A C 1
ATOM 617 O O . LEU A 1 81 ? 11.941 2.148 -4.549 1.00 97.62 81 LEU A O 1
ATOM 621 N N . ASP A 1 82 ? 13.740 1.852 -3.248 1.00 97.38 82 ASP A N 1
ATOM 622 C CA . ASP A 1 82 ? 13.570 3.117 -2.515 1.00 97.38 82 ASP A CA 1
ATOM 623 C C . ASP A 1 82 ? 13.743 4.340 -3.424 1.00 97.38 82 ASP A C 1
ATOM 625 O O . ASP A 1 82 ? 13.014 5.331 -3.299 1.00 97.38 82 ASP A O 1
ATOM 629 N N . SER A 1 83 ? 14.682 4.261 -4.371 1.00 97.12 83 SER A N 1
ATOM 630 C CA . SER A 1 83 ? 14.892 5.288 -5.393 1.00 97.12 83 SER A CA 1
ATOM 631 C C . SER A 1 83 ? 13.638 5.467 -6.257 1.00 97.12 83 SER A C 1
ATOM 633 O O . SER A 1 83 ? 13.123 6.583 -6.391 1.00 97.12 83 SER A O 1
ATOM 635 N N . ALA A 1 84 ? 13.081 4.363 -6.767 1.00 97.38 84 ALA A N 1
ATOM 636 C CA . ALA A 1 84 ? 11.862 4.370 -7.570 1.00 97.38 84 ALA A CA 1
ATOM 637 C C . ALA A 1 84 ? 10.644 4.868 -6.767 1.00 97.38 84 ALA A C 1
ATOM 639 O O . ALA A 1 84 ? 9.912 5.748 -7.229 1.00 97.38 84 ALA A O 1
ATOM 640 N N . LEU A 1 85 ? 10.456 4.396 -5.530 1.00 97.69 85 LEU A N 1
ATOM 641 C CA . LEU A 1 85 ? 9.384 4.864 -4.643 1.00 97.69 85 LEU A CA 1
ATOM 642 C C . LEU A 1 85 ? 9.479 6.373 -4.399 1.00 97.69 85 LEU A C 1
ATOM 644 O O . LEU A 1 85 ? 8.469 7.071 -4.474 1.00 97.69 85 LEU A O 1
ATOM 648 N N . THR A 1 86 ? 10.685 6.894 -4.165 1.00 96.75 86 THR A N 1
ATOM 649 C CA . THR A 1 86 ? 10.919 8.331 -3.960 1.00 96.75 86 THR A CA 1
ATOM 650 C C . THR A 1 86 ? 10.592 9.139 -5.216 1.00 96.75 86 THR A C 1
ATOM 652 O O . THR A 1 86 ? 9.892 10.154 -5.131 1.00 96.75 86 THR A O 1
ATOM 655 N N . LYS A 1 87 ? 11.042 8.671 -6.388 1.00 95.75 87 LYS A N 1
ATOM 656 C CA . LYS A 1 87 ? 10.774 9.289 -7.697 1.00 95.75 87 LYS A CA 1
ATOM 657 C C . LYS A 1 87 ? 9.274 9.453 -7.942 1.00 95.75 87 LYS A C 1
ATOM 659 O O . LYS A 1 87 ? 8.825 10.552 -8.274 1.00 95.75 87 LYS A O 1
ATOM 664 N N . TRP A 1 88 ? 8.498 8.382 -7.775 1.00 96.12 88 TRP A N 1
ATOM 665 C CA . TRP A 1 88 ? 7.063 8.399 -8.068 1.00 96.12 88 TRP A CA 1
ATOM 666 C C . TRP A 1 88 ? 6.248 9.088 -6.968 1.00 96.12 88 TRP A C 1
ATOM 668 O O . TRP A 1 88 ? 5.341 9.857 -7.291 1.00 96.12 88 TRP A O 1
ATOM 678 N N . LYS A 1 89 ? 6.628 8.950 -5.686 1.00 95.50 89 LYS A N 1
ATOM 679 C CA . LYS A 1 89 ? 6.032 9.705 -4.563 1.00 95.50 89 LYS A CA 1
ATOM 680 C C . LYS A 1 89 ? 6.070 11.210 -4.815 1.00 95.50 89 LYS A C 1
ATOM 682 O O . LYS A 1 89 ? 5.057 11.882 -4.633 1.00 95.50 89 LYS A O 1
ATOM 687 N N . ALA A 1 90 ? 7.210 11.741 -5.264 1.00 94.31 90 ALA A N 1
ATOM 688 C CA . ALA A 1 90 ? 7.387 13.177 -5.500 1.00 94.31 90 ALA A CA 1
ATOM 689 C C . ALA A 1 90 ? 6.395 13.755 -6.526 1.00 94.31 90 ALA A C 1
ATOM 691 O O . ALA A 1 90 ? 6.084 14.945 -6.486 1.00 94.31 90 ALA A O 1
ATOM 692 N N . LYS A 1 91 ? 5.879 12.911 -7.423 1.00 92.94 91 LYS A N 1
ATOM 693 C CA . LYS A 1 91 ? 4.942 13.289 -8.485 1.00 92.94 91 LYS A CA 1
ATOM 694 C C . LYS A 1 91 ? 3.509 12.825 -8.223 1.00 92.94 91 LYS A C 1
ATOM 696 O O . LYS A 1 91 ? 2.607 13.247 -8.936 1.00 92.94 91 LYS A O 1
ATOM 701 N N . ALA A 1 92 ? 3.278 11.992 -7.207 1.00 89.88 92 ALA A N 1
ATOM 702 C CA . ALA A 1 92 ? 2.053 11.208 -7.029 1.00 89.88 92 ALA A CA 1
ATOM 703 C C . ALA A 1 92 ? 0.750 12.025 -6.951 1.00 89.88 92 ALA A C 1
ATOM 705 O O . ALA A 1 92 ? -0.309 11.525 -7.320 1.00 89.88 92 ALA A O 1
ATOM 706 N N . LEU A 1 93 ? 0.825 13.273 -6.477 1.00 85.50 93 LEU A N 1
ATOM 707 C CA . LEU A 1 93 ? -0.307 14.210 -6.387 1.00 85.50 93 LEU A CA 1
ATOM 708 C C . LEU A 1 93 ? -0.170 15.399 -7.355 1.00 85.50 93 LEU A C 1
ATOM 710 O O . LEU A 1 93 ? -0.825 16.430 -7.192 1.00 85.50 93 LEU A O 1
ATOM 714 N N . GLY A 1 94 ? 0.726 15.277 -8.334 1.00 82.25 94 GLY A N 1
ATOM 715 C CA . GLY A 1 94 ? 0.921 16.256 -9.393 1.00 82.25 94 GLY A CA 1
ATOM 716 C C . GLY A 1 94 ? -0.285 16.342 -10.330 1.00 82.25 94 GLY A C 1
ATOM 717 O O . GLY A 1 94 ? -1.156 15.479 -10.352 1.00 82.25 94 GLY A O 1
ATOM 718 N N . LYS A 1 95 ? -0.325 17.410 -11.132 1.00 75.50 95 LYS A N 1
ATOM 719 C CA . LYS A 1 95 ? -1.370 17.643 -12.147 1.00 75.50 95 LYS A CA 1
ATOM 720 C C . LYS A 1 95 ? -0.980 17.113 -13.531 1.00 75.50 95 LYS A C 1
ATOM 722 O O . LYS A 1 95 ? -1.542 17.553 -14.529 1.00 75.50 95 LYS A O 1
ATOM 727 N N . GLU A 1 96 ? 0.036 16.256 -13.605 1.00 76.19 96 GLU A N 1
ATOM 728 C CA . GLU A 1 96 ? 0.502 15.704 -14.874 1.00 76.19 96 GLU A CA 1
ATOM 729 C C . GLU A 1 96 ? -0.559 14.735 -15.422 1.00 76.19 96 GLU A C 1
ATOM 731 O O . GLU A 1 96 ? -0.956 13.783 -14.754 1.00 76.19 96 GLU A O 1
ATOM 736 N N . PHE A 1 97 ? -1.047 15.013 -16.633 1.00 67.81 97 PHE A N 1
ATOM 737 C CA . PHE A 1 97 ? -2.052 14.202 -17.318 1.00 67.81 97 PHE A CA 1
ATOM 738 C C . PHE A 1 97 ? -1.356 13.181 -18.221 1.00 67.81 97 PHE A C 1
ATOM 740 O O . PHE A 1 97 ? -1.182 13.408 -19.415 1.00 67.81 97 PHE A O 1
ATOM 747 N N . TYR A 1 98 ? -0.943 12.064 -17.634 1.00 73.94 98 TYR A N 1
ATOM 748 C CA . TYR A 1 98 ? -0.522 10.860 -18.350 1.00 73.94 98 TYR A CA 1
ATOM 749 C C . TYR A 1 98 ? -1.195 9.636 -17.726 1.00 73.94 98 TYR A C 1
ATOM 751 O O . TYR A 1 98 ? -1.663 9.704 -16.588 1.00 73.94 98 TYR A O 1
ATOM 759 N N . PHE A 1 99 ? -1.299 8.548 -18.488 1.00 76.81 99 PHE A N 1
ATOM 760 C CA . PHE A 1 99 ? -1.923 7.307 -18.038 1.00 76.81 99 PHE A CA 1
ATOM 761 C C . PHE A 1 99 ? -0.936 6.140 -18.191 1.00 76.81 99 PHE A C 1
ATOM 763 O O . PHE A 1 99 ? -0.442 5.950 -19.303 1.00 76.81 99 PHE A O 1
ATOM 770 N N . PRO A 1 100 ? -0.675 5.360 -17.127 1.00 85.19 100 PRO A N 1
ATOM 771 C CA . PRO A 1 100 ? -1.129 5.566 -15.746 1.00 85.19 100 PRO A CA 1
ATOM 772 C C . PRO A 1 100 ? -0.521 6.823 -15.112 1.00 85.19 100 PRO A C 1
ATOM 774 O O . PRO A 1 100 ? 0.635 7.142 -15.354 1.00 85.19 100 PRO A O 1
ATOM 777 N N . SER A 1 101 ? -1.284 7.538 -14.286 1.00 90.19 101 SER A N 1
ATOM 778 C CA . SER A 1 101 ? -0.835 8.768 -13.619 1.00 90.19 101 SER A CA 1
ATOM 779 C C . SER A 1 101 ? 0.370 8.516 -12.694 1.00 90.19 101 SER A C 1
ATOM 781 O O . SER A 1 101 ? 0.582 7.379 -12.260 1.00 90.19 101 SER A O 1
ATOM 783 N N . PRO A 1 102 ? 1.143 9.545 -12.285 1.00 93.19 102 PRO A N 1
ATOM 784 C CA . PRO A 1 102 ? 2.263 9.342 -11.358 1.00 93.19 102 PRO A CA 1
ATOM 785 C C . PRO A 1 102 ? 1.835 8.659 -10.062 1.00 93.19 102 PRO A C 1
ATOM 787 O O . PRO A 1 102 ? 2.575 7.866 -9.483 1.00 93.19 102 PRO A O 1
ATOM 790 N N . GLY A 1 103 ? 0.629 8.989 -9.596 1.00 93.69 103 GLY A N 1
ATOM 791 C CA . GLY A 1 103 ? 0.050 8.381 -8.414 1.00 93.69 103 GLY A CA 1
ATOM 792 C C . GLY A 1 103 ? -0.282 6.908 -8.634 1.00 93.69 103 GLY A C 1
ATOM 793 O O . GLY A 1 103 ? -0.060 6.116 -7.726 1.00 93.69 103 GLY A O 1
ATOM 794 N N . GLN A 1 104 ? -0.752 6.515 -9.823 1.00 92.19 104 GLN A N 1
ATOM 795 C CA . GLN A 1 104 ? -0.951 5.098 -10.156 1.00 92.19 104 GLN A CA 1
ATOM 796 C C . GLN A 1 104 ? 0.383 4.359 -10.197 1.00 92.19 104 GLN A C 1
ATOM 798 O O . GLN A 1 104 ? 0.493 3.324 -9.552 1.00 92.19 104 GLN A O 1
ATOM 803 N N . MET A 1 105 ? 1.412 4.923 -10.837 1.00 94.19 105 MET A N 1
ATOM 804 C CA . MET A 1 105 ? 2.765 4.344 -10.856 1.00 94.19 105 MET A CA 1
ATOM 805 C C . MET A 1 105 ? 3.291 4.095 -9.437 1.00 94.19 105 MET A C 1
ATOM 807 O O . MET A 1 105 ? 3.787 3.013 -9.130 1.00 94.19 105 MET A O 1
ATOM 811 N N . PHE A 1 106 ? 3.119 5.072 -8.540 1.00 96.19 106 PHE A N 1
ATOM 812 C CA . PHE A 1 106 ? 3.517 4.942 -7.139 1.00 96.19 106 PHE A CA 1
ATOM 813 C C . PHE A 1 106 ? 2.769 3.813 -6.414 1.00 96.19 106 PHE A C 1
ATOM 815 O O . PHE A 1 106 ? 3.384 3.039 -5.677 1.00 96.19 106 PHE A O 1
ATOM 822 N N . ILE A 1 107 ? 1.455 3.692 -6.631 1.00 95.75 107 ILE A N 1
ATOM 823 C CA . ILE A 1 107 ? 0.655 2.622 -6.024 1.00 95.75 107 ILE A CA 1
ATOM 824 C C . ILE A 1 107 ? 1.009 1.250 -6.597 1.00 95.75 107 ILE A C 1
ATOM 826 O O . ILE A 1 107 ? 1.189 0.315 -5.819 1.00 95.75 107 ILE A O 1
ATOM 830 N N . ILE A 1 108 ? 1.145 1.133 -7.918 1.00 94.50 108 ILE A N 1
ATOM 831 C CA . ILE A 1 108 ? 1.509 -0.112 -8.602 1.00 94.50 108 ILE A CA 1
ATOM 832 C C . ILE A 1 108 ? 2.860 -0.613 -8.092 1.00 94.50 108 ILE A C 1
ATOM 834 O O . ILE A 1 108 ? 2.966 -1.764 -7.673 1.00 94.50 108 ILE A O 1
ATOM 838 N N . LEU A 1 109 ? 3.867 0.264 -8.022 1.00 96.62 109 LEU A N 1
ATOM 839 C CA . LEU A 1 109 ? 5.178 -0.079 -7.472 1.00 96.62 109 LEU A CA 1
ATOM 840 C C . LEU A 1 109 ? 5.076 -0.577 -6.023 1.00 96.62 109 LEU A C 1
ATOM 842 O O . LEU A 1 109 ? 5.658 -1.605 -5.673 1.00 96.62 109 LEU A O 1
ATOM 846 N N . GLY A 1 110 ? 4.303 0.121 -5.185 1.00 96.94 110 GLY A N 1
ATOM 847 C CA . GLY A 1 110 ? 4.047 -0.297 -3.807 1.00 96.94 110 GLY A CA 1
ATOM 848 C C . GLY A 1 110 ? 3.382 -1.673 -3.721 1.00 96.94 110 GLY A C 1
ATOM 849 O O . GLY A 1 110 ? 3.775 -2.495 -2.895 1.00 96.94 110 GLY A O 1
ATOM 850 N N . ALA A 1 111 ? 2.412 -1.952 -4.588 1.00 95.50 111 ALA A N 1
ATOM 851 C CA . ALA A 1 111 ? 1.706 -3.225 -4.623 1.00 95.50 111 ALA A CA 1
ATOM 852 C C . ALA A 1 111 ? 2.597 -4.377 -5.125 1.00 95.50 111 ALA A C 1
ATOM 854 O O . ALA A 1 111 ? 2.607 -5.452 -4.519 1.00 95.50 111 ALA A O 1
ATOM 855 N N . CYS A 1 112 ? 3.423 -4.159 -6.152 1.00 95.06 112 CYS A N 1
ATOM 856 C CA . CYS A 1 112 ? 4.429 -5.137 -6.578 1.00 95.06 112 CYS A CA 1
ATOM 857 C C . CYS A 1 112 ? 5.425 -5.438 -5.451 1.00 95.06 112 CYS A C 1
ATOM 859 O O . CYS A 1 112 ? 5.653 -6.600 -5.113 1.00 95.06 112 CYS A O 1
ATOM 861 N N . ALA A 1 113 ? 5.943 -4.403 -4.784 1.00 96.94 113 ALA A N 1
ATOM 862 C CA . ALA A 1 113 ? 6.848 -4.563 -3.650 1.00 96.94 113 ALA A CA 1
ATOM 863 C C . ALA A 1 113 ? 6.203 -5.354 -2.496 1.00 96.94 113 ALA A C 1
ATOM 865 O O . ALA A 1 113 ? 6.835 -6.244 -1.924 1.00 96.94 113 ALA A O 1
ATOM 866 N N . MET A 1 114 ? 4.928 -5.095 -2.177 1.00 96.38 114 MET A N 1
ATOM 867 C CA . MET A 1 114 ? 4.183 -5.897 -1.198 1.00 96.38 114 MET A CA 1
ATOM 868 C C . MET A 1 114 ? 4.019 -7.350 -1.648 1.00 96.38 114 MET A C 1
ATOM 870 O O . MET A 1 114 ? 4.177 -8.259 -0.833 1.00 96.38 114 MET A O 1
ATOM 874 N N . SER A 1 115 ? 3.747 -7.585 -2.932 1.00 93.75 115 SER A N 1
ATOM 875 C CA . SER A 1 115 ? 3.586 -8.932 -3.500 1.00 93.75 115 SER A CA 1
ATOM 876 C C . SER A 1 115 ? 4.867 -9.757 -3.397 1.00 93.75 115 SER A C 1
ATOM 878 O O . SER A 1 115 ? 4.822 -10.933 -3.047 1.00 93.75 115 SER A O 1
ATOM 880 N N . LEU A 1 116 ? 6.021 -9.121 -3.605 1.00 94.88 116 LEU A N 1
ATOM 881 C CA . LEU A 1 116 ? 7.347 -9.722 -3.423 1.00 94.88 116 LEU A CA 1
ATOM 882 C C . LEU A 1 116 ? 7.746 -9.852 -1.941 1.00 94.88 116 LEU A C 1
ATOM 884 O O . LEU A 1 116 ? 8.681 -10.575 -1.589 1.00 94.88 116 LEU A O 1
ATOM 888 N N . GLY A 1 117 ? 7.034 -9.171 -1.042 1.00 95.75 117 GLY A N 1
ATOM 889 C CA . GLY A 1 117 ? 7.314 -9.151 0.390 1.00 95.75 117 GLY A CA 1
ATOM 890 C C . GLY A 1 117 ? 8.445 -8.207 0.795 1.00 95.75 117 GLY A C 1
ATOM 891 O O . GLY A 1 117 ? 9.037 -8.411 1.857 1.00 95.75 117 GLY A O 1
ATOM 892 N N . CYS A 1 118 ? 8.767 -7.201 -0.018 1.00 97.06 118 CYS A N 1
ATOM 893 C CA . CYS A 1 118 ? 9.809 -6.208 0.252 1.00 97.06 118 CYS A CA 1
ATOM 894 C C . CYS A 1 118 ? 9.547 -5.399 1.535 1.00 97.06 118 CYS A C 1
ATOM 896 O O . CYS A 1 118 ? 8.415 -5.105 1.924 1.00 97.06 118 CYS A O 1
ATOM 898 N N . LYS A 1 119 ? 10.602 -4.978 2.214 1.00 94.31 119 LYS A N 1
ATOM 899 C CA . LYS A 1 119 ? 10.549 -4.158 3.418 1.00 94.31 119 LYS A CA 1
ATOM 900 C C . LYS A 1 119 ? 10.192 -2.729 3.030 1.00 94.31 119 LYS A C 1
ATOM 902 O O . LYS A 1 119 ? 11.037 -1.961 2.595 1.00 94.31 119 LYS A O 1
ATOM 907 N N . LEU A 1 120 ? 8.931 -2.370 3.233 1.00 96.00 120 LEU A N 1
ATOM 908 C CA . LEU A 1 120 ? 8.463 -0.997 3.083 1.00 96.00 120 LEU A CA 1
ATOM 909 C C . LEU A 1 120 ? 8.504 -0.288 4.434 1.00 96.00 120 LEU A C 1
ATOM 911 O O . LEU A 1 120 ? 8.035 -0.823 5.443 1.00 96.00 120 LEU A O 1
ATOM 915 N N . SER A 1 121 ? 9.056 0.924 4.453 1.00 94.31 121 SER A N 1
ATOM 916 C CA . SER A 1 121 ? 9.094 1.741 5.665 1.00 94.31 121 SER A CA 1
ATOM 917 C C . SER A 1 121 ? 7.679 2.140 6.111 1.00 94.31 121 SER A C 1
ATOM 919 O O . SER A 1 121 ? 6.738 2.195 5.313 1.00 94.31 121 SER A O 1
ATOM 921 N N . ALA A 1 122 ? 7.516 2.461 7.397 1.00 91.38 122 ALA A N 1
ATOM 922 C CA . ALA A 1 122 ? 6.233 2.945 7.906 1.00 91.38 122 ALA A CA 1
ATOM 923 C C . ALA A 1 122 ? 5.802 4.262 7.233 1.00 91.38 122 ALA A C 1
ATOM 925 O O . ALA A 1 122 ? 4.606 4.474 7.031 1.00 91.38 122 ALA A O 1
ATOM 926 N N . GLU A 1 123 ? 6.769 5.106 6.857 1.00 93.94 123 GLU A N 1
ATOM 927 C CA . GLU A 1 123 ? 6.533 6.334 6.096 1.00 93.94 123 GLU A CA 1
ATOM 928 C C . GLU A 1 123 ? 5.983 6.010 4.706 1.00 93.94 123 GLU A C 1
ATOM 930 O O . GLU A 1 123 ? 4.899 6.469 4.365 1.00 93.94 123 GLU A O 1
ATOM 935 N N . THR A 1 124 ? 6.644 5.119 3.963 1.00 96.50 124 THR A N 1
ATOM 936 C CA . THR A 1 124 ? 6.198 4.683 2.633 1.00 96.50 124 THR A CA 1
ATOM 937 C C . THR A 1 124 ? 4.780 4.117 2.675 1.00 96.50 124 THR A C 1
ATOM 939 O O . THR A 1 124 ? 3.941 4.469 1.850 1.00 96.50 124 THR A O 1
ATOM 942 N N . LEU A 1 125 ? 4.468 3.266 3.659 1.00 95.56 125 LEU A N 1
ATOM 943 C CA . LEU A 1 125 ? 3.112 2.732 3.827 1.00 95.56 125 LEU A CA 1
ATOM 944 C C . LEU A 1 125 ? 2.092 3.840 4.114 1.00 95.56 125 LEU A C 1
ATOM 946 O O . LEU A 1 125 ? 0.949 3.756 3.667 1.00 95.56 125 LEU A O 1
ATOM 950 N N . GLN A 1 126 ? 2.478 4.876 4.859 1.00 93.44 126 GLN A N 1
ATOM 951 C CA . GLN A 1 126 ? 1.623 6.034 5.094 1.00 93.44 126 GLN A CA 1
ATOM 952 C C . GLN A 1 126 ? 1.446 6.886 3.831 1.00 93.44 126 GLN A C 1
ATOM 954 O O . GLN A 1 126 ? 0.341 7.363 3.576 1.00 93.44 126 GLN A O 1
ATOM 959 N N . ASP A 1 127 ? 2.483 7.039 3.014 1.00 95.56 127 ASP A N 1
ATOM 960 C CA . ASP A 1 127 ? 2.391 7.742 1.736 1.00 95.56 127 ASP A CA 1
ATOM 961 C C . ASP A 1 127 ? 1.454 7.025 0.766 1.00 95.56 127 ASP A C 1
ATOM 963 O O . ASP A 1 127 ? 0.592 7.662 0.165 1.00 95.56 127 ASP A O 1
ATOM 967 N N . LEU A 1 128 ? 1.550 5.695 0.670 1.00 96.69 128 LEU A N 1
ATOM 968 C CA . LEU A 1 128 ? 0.632 4.886 -0.138 1.00 96.69 128 LEU A CA 1
ATOM 969 C C . LEU A 1 128 ? -0.822 5.099 0.308 1.00 96.69 128 LEU A C 1
ATOM 971 O O . LEU A 1 128 ? -1.685 5.355 -0.533 1.00 96.69 128 LEU A O 1
ATOM 975 N N . ARG A 1 129 ? -1.086 5.106 1.626 1.00 94.50 129 ARG A N 1
ATOM 976 C CA . ARG A 1 129 ? -2.411 5.443 2.187 1.00 94.50 129 ARG A CA 1
ATOM 977 C C . ARG A 1 129 ? -2.882 6.836 1.773 1.00 94.50 129 ARG A C 1
ATOM 979 O O . ARG A 1 129 ? -4.063 7.026 1.512 1.00 94.50 129 ARG A O 1
ATOM 986 N N . ASN A 1 130 ? -1.980 7.810 1.701 1.00 93.56 130 ASN A N 1
ATOM 987 C CA . ASN A 1 130 ? -2.334 9.186 1.358 1.00 93.56 130 ASN A CA 1
ATOM 988 C C . ASN A 1 130 ? -2.672 9.377 -0.131 1.00 93.56 130 ASN A C 1
ATOM 990 O O . ASN A 1 130 ? -3.324 10.377 -0.463 1.00 93.56 130 ASN A O 1
ATOM 994 N N . VAL A 1 131 ? -2.216 8.463 -0.998 1.00 95.31 131 VAL A N 1
ATOM 995 C CA . VAL A 1 131 ? -2.287 8.577 -2.463 1.00 95.31 131 VAL A CA 1
ATOM 996 C C . VAL A 1 131 ? -3.368 7.692 -3.085 1.00 95.31 131 VAL A C 1
ATOM 998 O O . VAL A 1 131 ? -4.037 8.155 -4.006 1.00 95.31 131 VAL A O 1
ATOM 1001 N N . PHE A 1 132 ? -3.573 6.454 -2.618 1.00 94.62 132 PHE A N 1
ATOM 1002 C CA . PHE A 1 132 ? -4.326 5.450 -3.392 1.00 94.62 132 PHE A CA 1
ATOM 1003 C C . PHE A 1 132 ? -5.793 5.815 -3.680 1.00 94.62 132 PHE A C 1
ATOM 1005 O O . PHE A 1 132 ? -6.321 5.437 -4.720 1.00 94.62 132 PHE A O 1
ATOM 1012 N N . THR A 1 133 ? -6.445 6.614 -2.827 1.00 94.56 133 THR A N 1
ATOM 1013 C CA . THR A 1 133 ? -7.815 7.107 -3.076 1.00 94.56 133 THR A CA 1
ATOM 1014 C C . THR A 1 133 ? -7.883 8.322 -4.006 1.00 94.56 133 THR A C 1
ATOM 1016 O O . THR A 1 133 ? -8.971 8.743 -4.390 1.00 94.56 133 THR A O 1
ATOM 1019 N N . LYS A 1 134 ? -6.735 8.900 -4.383 1.00 93.06 134 LYS A N 1
ATOM 1020 C CA . LYS A 1 134 ? -6.625 10.186 -5.097 1.00 93.06 134 LYS A CA 1
ATOM 1021 C C . LYS A 1 134 ? -5.978 10.079 -6.472 1.00 93.06 134 LYS A C 1
ATOM 1023 O O . LYS A 1 134 ? -5.990 11.055 -7.212 1.00 93.06 134 LYS A O 1
ATOM 1028 N N . CYS A 1 135 ? -5.416 8.924 -6.818 1.00 90.56 135 CYS A N 1
ATOM 1029 C CA . CYS A 1 135 ? -4.703 8.730 -8.080 1.00 90.56 135 CYS A CA 1
ATOM 1030 C C . CYS A 1 135 ? -5.546 8.096 -9.196 1.00 90.56 135 CYS A C 1
ATOM 1032 O O . CYS A 1 135 ? -5.004 7.756 -10.240 1.00 90.56 135 CYS A O 1
ATOM 1034 N N . GLY A 1 136 ? -6.864 7.971 -9.009 1.00 87.88 136 GLY A N 1
ATOM 1035 C CA . GLY A 1 136 ? -7.763 7.485 -10.061 1.00 87.88 136 GLY A CA 1
ATOM 1036 C C . GLY A 1 136 ? -7.731 5.969 -10.270 1.00 87.88 136 GLY A C 1
ATOM 1037 O O . GLY A 1 136 ? -7.969 5.513 -11.382 1.00 87.88 136 GLY A O 1
ATOM 1038 N N . LEU A 1 137 ? -7.447 5.194 -9.218 1.00 88.25 137 LEU A N 1
ATOM 1039 C CA . LEU A 1 137 ? -7.547 3.734 -9.264 1.00 88.25 137 LEU A CA 1
ATOM 1040 C C . LEU A 1 137 ? -8.978 3.269 -9.540 1.00 88.25 137 LEU A C 1
ATOM 1042 O O . LEU A 1 137 ? -9.958 3.872 -9.091 1.00 88.25 137 LEU A O 1
ATOM 1046 N N . PHE A 1 138 ? -9.074 2.130 -10.215 1.00 86.81 138 PHE A N 1
ATOM 1047 C CA . PHE A 1 138 ? -10.330 1.427 -10.410 1.00 86.81 138 PHE A CA 1
ATOM 1048 C C . PHE A 1 138 ? -10.875 0.799 -9.111 1.00 86.81 138 PHE A C 1
ATOM 1050 O O . PHE A 1 138 ? -10.118 0.582 -8.158 1.00 86.81 138 PHE A O 1
ATOM 1057 N N . PRO A 1 139 ? -12.181 0.456 -9.066 1.00 87.75 139 PRO A N 1
ATOM 1058 C CA . PRO A 1 139 ? -12.828 -0.138 -7.898 1.00 87.75 139 PRO A CA 1
ATOM 1059 C C . PRO A 1 139 ? -12.103 -1.329 -7.256 1.00 87.75 139 PRO A C 1
ATOM 1061 O O . PRO A 1 139 ? -11.894 -1.290 -6.043 1.00 87.75 139 PRO A O 1
ATOM 1064 N N . ASP A 1 140 ? -11.695 -2.364 -8.010 1.00 86.06 140 ASP A N 1
ATOM 1065 C CA . ASP A 1 140 ? -11.050 -3.524 -7.362 1.00 86.06 140 ASP A CA 1
ATOM 1066 C C . ASP A 1 140 ? -9.674 -3.148 -6.814 1.00 86.06 140 ASP A C 1
ATOM 1068 O O . ASP A 1 140 ? -9.346 -3.531 -5.693 1.00 86.06 140 ASP A O 1
ATOM 1072 N N . ALA A 1 141 ? -8.899 -2.344 -7.551 1.00 88.38 141 ALA A N 1
ATOM 1073 C CA . ALA A 1 141 ? -7.600 -1.859 -7.090 1.00 88.38 141 ALA A CA 1
ATOM 1074 C C . ALA A 1 141 ? -7.732 -1.049 -5.786 1.00 88.38 141 ALA A C 1
ATOM 1076 O O . ALA A 1 141 ? -6.938 -1.232 -4.863 1.00 88.38 141 ALA A O 1
ATOM 1077 N N . LEU A 1 142 ? -8.776 -0.220 -5.645 1.00 90.81 142 LEU A N 1
ATOM 1078 C CA . LEU A 1 142 ? -9.079 0.478 -4.390 1.00 90.81 142 LEU A CA 1
ATOM 1079 C C . LEU A 1 142 ? -9.354 -0.494 -3.239 1.00 90.81 142 LEU A C 1
ATOM 1081 O O . LEU A 1 142 ? -8.782 -0.335 -2.162 1.00 90.81 142 LEU A O 1
ATOM 1085 N N . VAL A 1 143 ? -10.210 -1.497 -3.454 1.00 88.94 143 VAL A N 1
ATOM 1086 C CA . VAL A 1 143 ? -10.557 -2.500 -2.430 1.00 88.94 143 VAL A CA 1
ATOM 1087 C C . VAL A 1 143 ? -9.324 -3.298 -2.008 1.00 88.94 143 VAL A C 1
ATOM 1089 O O . VAL A 1 143 ? -9.094 -3.521 -0.819 1.00 88.94 143 VAL A O 1
ATOM 1092 N N . GLN A 1 144 ? -8.507 -3.692 -2.977 1.00 90.38 144 GLN A N 1
ATOM 1093 C CA . GLN A 1 144 ? -7.288 -4.462 -2.777 1.00 90.38 144 GLN A CA 1
ATOM 1094 C C . GLN A 1 144 ? -6.213 -3.686 -2.022 1.00 90.38 144 GLN A C 1
ATOM 1096 O O . GLN A 1 144 ? -5.647 -4.199 -1.053 1.00 90.38 144 GLN A O 1
ATOM 1101 N N . MET A 1 145 ? -5.964 -2.440 -2.419 1.00 93.19 145 MET A N 1
ATOM 1102 C CA . MET A 1 145 ? -5.024 -1.566 -1.722 1.00 93.19 145 MET A CA 1
ATOM 1103 C C . MET A 1 145 ? -5.504 -1.237 -0.313 1.00 93.19 145 MET A C 1
ATOM 1105 O O . MET A 1 145 ? -4.705 -1.236 0.622 1.00 93.19 145 MET A O 1
ATOM 1109 N N . ASP A 1 146 ? -6.804 -1.022 -0.123 1.00 91.56 146 ASP A N 1
ATOM 1110 C CA . ASP A 1 146 ? -7.374 -0.781 1.198 1.00 91.56 146 ASP A CA 1
ATOM 1111 C C . ASP A 1 146 ? -7.252 -2.013 2.108 1.00 91.56 146 ASP A C 1
ATOM 1113 O O . ASP A 1 146 ? -6.892 -1.886 3.278 1.00 91.56 146 ASP A O 1
ATOM 1117 N N . ALA A 1 147 ? -7.455 -3.223 1.579 1.00 88.50 147 ALA A N 1
ATOM 1118 C CA . ALA A 1 147 ? -7.204 -4.459 2.318 1.00 88.50 147 ALA A CA 1
ATOM 1119 C C . ALA A 1 147 ? -5.723 -4.603 2.709 1.00 88.50 147 ALA A C 1
ATOM 1121 O O . ALA A 1 147 ? -5.423 -4.890 3.869 1.00 88.50 147 ALA A O 1
ATOM 1122 N N . ALA A 1 148 ? -4.800 -4.343 1.780 1.00 91.94 148 ALA A N 1
ATOM 1123 C CA . ALA A 1 148 ? -3.363 -4.434 2.030 1.00 91.94 148 ALA A CA 1
ATOM 1124 C C . ALA A 1 148 ? -2.864 -3.391 3.041 1.00 91.94 148 ALA A C 1
ATOM 1126 O O . ALA A 1 148 ? -2.030 -3.699 3.892 1.00 91.94 148 ALA A O 1
ATOM 1127 N N . LEU A 1 149 ? -3.366 -2.156 2.971 1.00 92.25 149 LEU A N 1
ATOM 1128 C CA . LEU A 1 149 ? -2.878 -1.036 3.780 1.00 92.25 149 LEU A CA 1
ATOM 1129 C C . LEU A 1 149 ? -3.615 -0.882 5.111 1.00 92.25 149 LEU A C 1
ATOM 1131 O O . LEU A 1 149 ? -2.993 -0.496 6.106 1.00 92.25 149 LEU A O 1
ATOM 1135 N N . ASN A 1 150 ? -4.919 -1.147 5.140 1.00 87.12 150 ASN A N 1
ATOM 1136 C CA . ASN A 1 150 ? -5.802 -0.812 6.261 1.00 87.12 150 ASN A CA 1
ATOM 1137 C C . ASN A 1 150 ? -6.651 -1.998 6.743 1.00 87.12 150 ASN A C 1
ATOM 1139 O O . ASN A 1 150 ? -7.354 -1.869 7.743 1.00 87.12 150 ASN A O 1
ATOM 1143 N N . GLY A 1 151 ? -6.613 -3.135 6.047 1.00 83.25 151 GLY A N 1
ATOM 1144 C CA . GLY A 1 151 ? -7.369 -4.326 6.408 1.00 83.25 151 GLY A CA 1
ATOM 1145 C C . GLY A 1 151 ? -6.839 -5.058 7.651 1.00 83.25 151 GLY A C 1
ATOM 1146 O O . GLY A 1 151 ? -5.777 -4.729 8.189 1.00 83.25 151 GLY A O 1
ATOM 1147 N N . PRO A 1 152 ? -7.575 -6.080 8.116 1.00 75.75 152 PRO A N 1
ATOM 1148 C CA . PRO A 1 152 ? -7.121 -6.956 9.189 1.00 75.75 152 PRO A CA 1
ATOM 1149 C C . PRO A 1 152 ? -5.882 -7.715 8.721 1.00 75.75 152 PRO A C 1
ATOM 1151 O O . PRO A 1 152 ? -5.836 -8.201 7.590 1.00 75.75 152 PRO A O 1
ATOM 1154 N N . GLY A 1 153 ? -4.858 -7.785 9.571 1.00 79.12 153 GLY A N 1
ATOM 1155 C CA . GLY A 1 153 ? -3.601 -8.423 9.182 1.00 79.12 153 GLY A CA 1
ATOM 1156 C C . GLY A 1 153 ? -2.903 -7.742 8.000 1.00 79.12 153 GLY A C 1
ATOM 1157 O O . GLY A 1 153 ? -2.120 -8.412 7.336 1.00 79.12 153 GLY A O 1
ATOM 1158 N N . ARG A 1 154 ? -3.185 -6.443 7.754 1.00 87.62 154 ARG A N 1
ATOM 1159 C CA . ARG A 1 154 ? -2.523 -5.559 6.770 1.00 87.62 154 ARG A CA 1
ATOM 1160 C C . ARG A 1 154 ? -1.036 -5.855 6.614 1.00 87.62 154 ARG A C 1
ATOM 1162 O O . ARG A 1 154 ? -0.389 -6.336 7.540 1.00 87.62 154 ARG A O 1
ATOM 1169 N N . TYR A 1 155 ? -0.470 -5.437 5.494 1.00 91.94 155 TYR A N 1
ATOM 1170 C CA . TYR A 1 155 ? 0.917 -5.686 5.137 1.00 91.94 155 TYR A CA 1
ATOM 1171 C C . TYR A 1 155 ? 1.926 -5.491 6.286 1.00 91.94 155 TYR A C 1
ATOM 1173 O O . TYR A 1 155 ? 2.023 -4.417 6.884 1.00 91.94 155 TYR A O 1
ATOM 1181 N N . GLN A 1 156 ? 2.705 -6.543 6.559 1.00 88.69 156 GLN A N 1
ATOM 1182 C CA . GLN A 1 156 ? 3.714 -6.617 7.630 1.00 88.69 156 GLN A CA 1
ATOM 1183 C C . GLN A 1 156 ? 5.099 -7.048 7.104 1.00 88.69 156 GLN A C 1
ATOM 1185 O O . GLN A 1 156 ? 5.882 -7.660 7.829 1.00 88.69 156 GLN A O 1
ATOM 1190 N N . GLY A 1 157 ? 5.413 -6.771 5.832 1.00 90.69 157 GLY A N 1
ATOM 1191 C CA . GLY A 1 157 ? 6.713 -7.135 5.242 1.00 90.69 157 GLY A CA 1
ATOM 1192 C C . GLY A 1 157 ? 6.834 -8.604 4.817 1.00 90.69 157 GLY A C 1
ATOM 1193 O O . GLY A 1 157 ? 7.941 -9.123 4.684 1.00 90.69 157 GLY A O 1
ATOM 1194 N N . ARG A 1 158 ? 5.702 -9.296 4.648 1.00 92.12 158 ARG A N 1
ATOM 1195 C CA . ARG A 1 158 ? 5.617 -10.652 4.082 1.00 92.12 158 ARG A CA 1
ATOM 1196 C C . ARG A 1 158 ? 4.878 -10.583 2.749 1.00 92.12 158 ARG A C 1
ATOM 1198 O O . ARG A 1 158 ? 3.972 -9.758 2.674 1.00 92.12 158 ARG A O 1
ATOM 1205 N N . PRO A 1 159 ? 5.203 -11.443 1.764 1.00 94.12 159 PRO A N 1
ATOM 1206 C CA . PRO A 1 159 ? 4.516 -11.470 0.474 1.00 94.12 159 PRO A CA 1
ATOM 1207 C C . PRO A 1 159 ? 2.997 -11.367 0.628 1.00 94.12 159 PRO A C 1
ATOM 1209 O O . PRO A 1 159 ? 2.376 -12.195 1.302 1.00 94.12 159 PRO A O 1
ATOM 1212 N N . TRP A 1 160 ?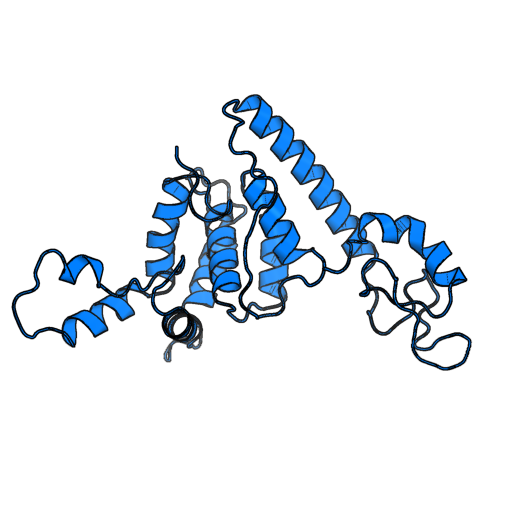 2.417 -10.316 0.056 1.00 92.12 160 TRP A N 1
ATOM 1213 C CA . TRP A 1 160 ? 0.985 -10.056 0.101 1.00 92.12 160 TRP A CA 1
ATOM 1214 C C . TRP A 1 160 ? 0.311 -10.625 -1.135 1.00 92.12 160 TRP A C 1
ATOM 1216 O O . TRP A 1 160 ? 0.720 -10.350 -2.260 1.00 92.12 160 TRP A O 1
ATOM 1226 N N . LYS A 1 161 ? -0.761 -11.389 -0.936 1.00 88.75 161 LYS A N 1
ATOM 1227 C CA . LYS A 1 161 ? -1.558 -11.888 -2.050 1.00 88.75 161 LYS A CA 1
ATOM 1228 C C . LYS A 1 161 ? -2.711 -10.930 -2.316 1.00 88.75 161 LYS A C 1
ATOM 1230 O O . LYS A 1 161 ? -3.672 -10.886 -1.552 1.00 88.75 161 LYS A O 1
ATOM 1235 N N . PHE A 1 162 ? -2.624 -10.193 -3.415 1.00 86.38 162 PHE A N 1
ATOM 1236 C CA . PHE A 1 162 ? -3.753 -9.434 -3.934 1.00 86.38 162 PHE A CA 1
ATOM 1237 C C . PHE A 1 162 ? -4.751 -10.402 -4.580 1.00 86.38 162 PHE A C 1
ATOM 1239 O O . PHE A 1 162 ? -4.400 -11.165 -5.475 1.00 86.38 162 PHE A O 1
ATOM 1246 N N . VAL A 1 163 ? -5.976 -10.427 -4.061 1.00 74.38 163 VAL A N 1
ATOM 1247 C CA . VAL A 1 163 ? -7.089 -11.247 -4.558 1.00 74.38 163 VAL A CA 1
ATOM 1248 C C . VAL A 1 163 ? -8.377 -10.450 -4.400 1.00 74.38 163 VAL A C 1
ATOM 1250 O O . VAL A 1 163 ? -8.635 -9.931 -3.313 1.00 74.38 163 VAL A O 1
ATOM 1253 N N . SER A 1 164 ? -9.189 -10.373 -5.457 1.00 64.62 164 SER A N 1
ATOM 1254 C CA . SER A 1 164 ? -10.582 -9.923 -5.359 1.00 64.62 164 SER A CA 1
ATOM 1255 C C . SER A 1 164 ? -1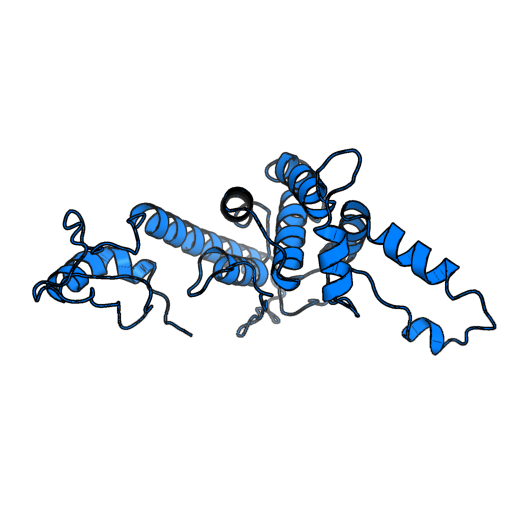1.510 -11.139 -5.395 1.00 64.62 164 SER A C 1
ATOM 1257 O O . SER A 1 164 ? -11.497 -11.851 -6.397 1.00 64.62 164 SER A O 1
ATOM 1259 N N . PRO A 1 165 ? -12.286 -11.428 -4.335 1.00 54.56 165 PRO A N 1
ATOM 1260 C CA . PRO A 1 165 ? -13.330 -12.451 -4.397 1.00 54.56 165 PRO A CA 1
ATOM 1261 C C . PRO A 1 165 ? -14.554 -11.999 -5.214 1.00 54.56 165 PRO A C 1
ATOM 1263 O O . PRO A 1 165 ? -15.252 -12.852 -5.747 1.00 54.56 165 PRO A O 1
ATOM 1266 N N . ASP A 1 166 ? -14.772 -10.685 -5.336 1.00 58.84 166 ASP A N 1
ATOM 1267 C CA . ASP A 1 166 ? -15.901 -10.069 -6.039 1.00 58.84 166 ASP A CA 1
ATOM 1268 C C . ASP A 1 166 ? -15.352 -9.084 -7.080 1.00 58.84 166 ASP A C 1
ATOM 1270 O O . ASP A 1 166 ? -15.352 -7.869 -6.872 1.00 58.84 166 ASP A O 1
ATOM 1274 N N . SER A 1 167 ? -14.776 -9.599 -8.164 1.00 59.28 167 SER A N 1
ATOM 1275 C CA . SER A 1 167 ? -14.285 -8.751 -9.246 1.00 59.28 167 SER A CA 1
ATOM 1276 C C . SER A 1 167 ? -15.457 -8.054 -9.947 1.00 59.28 167 SER A C 1
ATOM 1278 O O . SER A 1 167 ? -16.458 -8.681 -10.294 1.00 59.28 167 SER A O 1
ATOM 1280 N N . PHE A 1 168 ? -15.354 -6.741 -10.176 1.00 61.47 168 PHE A N 1
ATOM 1281 C CA . PHE A 1 168 ? -16.349 -5.979 -10.954 1.00 61.47 168 PHE A CA 1
ATOM 1282 C C . PHE A 1 168 ? -16.213 -6.243 -12.469 1.00 61.47 168 PHE A C 1
ATOM 1284 O O . PHE A 1 168 ? -16.200 -5.306 -13.269 1.00 61.47 168 PHE A O 1
ATOM 1291 N N . GLU A 1 169 ? -16.052 -7.508 -12.864 1.00 59.56 169 GLU A N 1
ATOM 1292 C CA . GLU A 1 169 ? -15.706 -7.944 -14.225 1.00 59.56 169 GLU A CA 1
ATOM 1293 C C . GLU A 1 169 ? -16.749 -7.560 -15.282 1.00 59.56 169 GLU A C 1
ATOM 1295 O O . GLU A 1 169 ? -16.363 -7.283 -16.413 1.00 59.56 169 GLU A O 1
ATOM 1300 N N . ASP A 1 170 ? -18.021 -7.429 -14.896 1.00 61.62 170 ASP A N 1
ATOM 1301 C CA . ASP A 1 170 ? -19.148 -7.267 -15.828 1.00 61.62 170 ASP A CA 1
ATOM 1302 C C . ASP A 1 170 ? -19.643 -5.817 -16.010 1.00 61.62 170 ASP A C 1
ATOM 1304 O O . ASP A 1 170 ? -20.671 -5.581 -16.650 1.00 61.62 170 ASP A O 1
ATOM 1308 N N . VAL A 1 171 ? -18.968 -4.823 -15.422 1.00 64.94 171 VAL A N 1
ATOM 1309 C CA . VAL A 1 171 ? -19.396 -3.417 -15.529 1.00 64.94 171 VAL A CA 1
ATOM 1310 C C . VAL A 1 171 ? -18.650 -2.735 -16.676 1.00 64.94 171 VAL A C 1
ATOM 1312 O O . VAL A 1 171 ? -17.546 -2.235 -16.482 1.00 64.94 171 VAL A O 1
ATOM 1315 N N . ASP A 1 172 ? -19.265 -2.682 -17.859 1.00 69.56 172 ASP A N 1
ATOM 1316 C CA . ASP A 1 172 ? -18.734 -1.952 -19.028 1.00 69.56 172 ASP A CA 1
ATOM 1317 C C . ASP A 1 172 ? -19.148 -0.463 -19.060 1.00 69.56 172 ASP A C 1
ATOM 1319 O O . ASP A 1 172 ? -18.669 0.315 -19.889 1.00 69.56 172 ASP A O 1
ATOM 1323 N N . ASP A 1 173 ? -20.036 -0.037 -18.158 1.00 83.19 173 ASP A N 1
ATOM 1324 C CA . ASP A 1 173 ? -20.517 1.343 -18.081 1.00 83.19 173 ASP A CA 1
ATOM 1325 C C . ASP A 1 173 ? -19.558 2.230 -17.263 1.00 83.19 173 ASP A C 1
ATOM 1327 O O . ASP A 1 173 ? -19.443 2.118 -16.040 1.00 83.19 173 ASP A O 1
ATOM 1331 N N . LEU A 1 174 ? -18.886 3.163 -17.947 1.00 80.94 174 LEU A N 1
ATOM 1332 C CA . LEU A 1 174 ? -17.956 4.123 -17.342 1.00 80.94 174 LEU A CA 1
ATOM 1333 C C . LEU A 1 174 ? -18.618 5.065 -16.323 1.00 80.94 174 LEU A C 1
ATOM 1335 O O . LEU A 1 174 ? -17.965 5.466 -15.352 1.00 80.94 174 LEU A O 1
ATOM 1339 N N . GLU A 1 175 ? -19.889 5.438 -16.506 1.00 86.75 175 GLU A N 1
ATOM 1340 C CA . GLU A 1 175 ? -20.608 6.265 -15.531 1.00 86.75 175 GLU A CA 1
ATOM 1341 C C . GLU A 1 175 ? -20.911 5.466 -14.265 1.00 86.75 175 GLU A C 1
ATOM 1343 O O . GLU A 1 175 ? -20.743 5.972 -13.146 1.00 86.75 175 GLU A O 1
ATOM 1348 N N . GLU A 1 176 ? -21.293 4.200 -14.429 1.00 87.12 176 GLU A N 1
ATOM 1349 C CA . GLU A 1 176 ? -21.488 3.284 -13.313 1.00 87.12 176 GLU A CA 1
ATOM 1350 C C . GLU A 1 176 ? -20.177 3.009 -12.570 1.00 87.12 176 GLU A C 1
ATOM 1352 O O . GLU A 1 176 ? -20.148 3.151 -11.343 1.00 87.12 176 GLU A O 1
ATOM 1357 N N . ILE A 1 177 ? -19.078 2.732 -13.282 1.00 84.38 177 ILE A N 1
ATOM 1358 C CA . ILE A 1 177 ? -17.739 2.600 -12.689 1.00 84.38 177 ILE A CA 1
ATOM 1359 C C . ILE A 1 177 ? -17.408 3.861 -11.889 1.00 84.38 177 ILE A C 1
ATOM 1361 O O . ILE A 1 177 ? -17.087 3.772 -10.708 1.00 84.38 177 ILE A O 1
ATOM 1365 N N . SER A 1 178 ? -17.560 5.051 -12.476 1.00 87.38 178 SER A N 1
ATOM 1366 C CA . SER A 1 178 ? -17.278 6.323 -11.797 1.00 87.38 178 SER A CA 1
ATOM 1367 C C . SER A 1 178 ? -18.126 6.527 -10.534 1.00 87.38 178 SER A C 1
ATOM 1369 O O . SER A 1 178 ? -17.641 7.012 -9.503 1.00 87.38 178 SER A O 1
ATOM 1371 N N . ARG A 1 179 ? -19.407 6.143 -10.570 1.00 90.50 179 ARG A N 1
ATOM 1372 C CA . ARG A 1 179 ? -20.309 6.175 -9.409 1.00 90.50 179 ARG A CA 1
ATOM 1373 C C . ARG A 1 179 ? -19.848 5.211 -8.314 1.00 90.50 179 ARG A C 1
ATOM 1375 O O . ARG A 1 179 ? -19.805 5.609 -7.146 1.00 90.50 179 ARG A O 1
ATOM 1382 N N . ILE A 1 180 ? -19.502 3.976 -8.676 1.00 89.25 180 ILE A N 1
ATOM 1383 C CA . ILE A 1 180 ? -19.008 2.947 -7.750 1.00 89.25 180 ILE A CA 1
ATOM 1384 C C . ILE A 1 180 ? -17.689 3.402 -7.122 1.00 89.25 180 ILE A C 1
ATOM 1386 O O . ILE A 1 180 ? -17.593 3.439 -5.894 1.00 89.25 180 ILE A O 1
ATOM 1390 N N . THR A 1 181 ? -16.724 3.840 -7.934 1.00 89.62 181 THR A N 1
ATOM 1391 C CA . THR A 1 181 ? -15.416 4.351 -7.499 1.00 89.62 181 THR A CA 1
ATOM 1392 C C . THR A 1 181 ? -15.574 5.469 -6.474 1.00 89.62 181 THR A C 1
ATOM 1394 O O . THR A 1 181 ? -15.014 5.384 -5.383 1.00 89.62 181 THR A O 1
ATOM 1397 N N . ARG A 1 182 ? -16.404 6.486 -6.753 1.00 91.81 182 ARG A N 1
ATOM 1398 C CA . ARG A 1 182 ? -16.653 7.582 -5.797 1.00 91.81 182 ARG A CA 1
ATOM 1399 C C . ARG A 1 182 ? -17.257 7.087 -4.485 1.00 91.81 182 ARG A C 1
ATOM 1401 O O . ARG A 1 182 ? -16.822 7.508 -3.416 1.00 91.81 182 ARG A O 1
ATOM 1408 N N . CYS A 1 183 ? -18.238 6.185 -4.550 1.00 92.25 183 CYS A N 1
ATOM 1409 C CA . CYS A 1 183 ? -18.863 5.618 -3.354 1.00 92.25 183 CYS A CA 1
ATOM 1410 C C . CYS A 1 183 ? -17.861 4.819 -2.506 1.00 92.25 183 CYS A C 1
ATOM 1412 O O . CYS A 1 183 ? -17.869 4.933 -1.277 1.00 92.25 183 CYS A O 1
ATOM 1414 N N . LEU A 1 184 ? -16.998 4.029 -3.151 1.00 90.62 184 LEU A N 1
ATOM 1415 C CA . LEU A 1 184 ? -15.937 3.277 -2.487 1.00 90.62 184 LEU A CA 1
ATOM 1416 C C . LEU A 1 184 ? -14.931 4.213 -1.826 1.00 90.62 184 LEU A C 1
ATOM 1418 O O . LEU A 1 184 ? -14.717 4.076 -0.627 1.00 90.62 184 LEU A O 1
ATOM 1422 N N . ILE A 1 185 ? -14.405 5.206 -2.549 1.00 92.56 185 ILE A N 1
ATOM 1423 C CA . ILE A 1 185 ? -13.468 6.200 -2.003 1.00 92.56 185 ILE A CA 1
ATOM 1424 C C . ILE A 1 185 ? -14.030 6.827 -0.725 1.00 92.56 185 ILE A C 1
ATOM 1426 O O . ILE A 1 185 ? -13.373 6.789 0.311 1.00 92.56 185 ILE A O 1
ATOM 1430 N N . THR A 1 186 ? -15.279 7.304 -0.746 1.00 93.06 186 THR A N 1
ATOM 1431 C CA . THR A 1 186 ? -15.898 7.907 0.447 1.00 93.06 186 THR A CA 1
ATOM 1432 C C . THR A 1 186 ? -15.967 6.935 1.630 1.00 93.06 186 THR A C 1
ATOM 1434 O O . THR A 1 186 ? -15.717 7.326 2.769 1.00 93.06 186 THR A O 1
ATOM 1437 N N . LYS A 1 187 ? -16.297 5.658 1.392 1.00 90.75 187 LYS A N 1
ATOM 1438 C CA . LYS A 1 187 ? -16.345 4.638 2.455 1.00 90.75 187 LYS A CA 1
ATOM 1439 C C . LYS A 1 187 ? -14.956 4.328 3.015 1.00 90.75 187 LYS A C 1
ATOM 1441 O O . LYS A 1 187 ? -14.815 4.191 4.230 1.00 90.75 187 LYS A O 1
ATOM 1446 N N . ILE A 1 188 ? -13.963 4.215 2.137 1.00 90.12 188 ILE A N 1
ATOM 1447 C CA . ILE A 1 188 ? -12.568 3.931 2.480 1.00 90.12 188 ILE A CA 1
ATOM 1448 C C . ILE A 1 188 ? -11.996 5.075 3.318 1.00 90.12 188 ILE A C 1
ATOM 1450 O O . ILE A 1 188 ? -11.513 4.843 4.424 1.00 90.12 188 ILE A O 1
ATOM 1454 N N . GLU A 1 189 ? -12.130 6.316 2.854 1.00 91.12 189 GLU A N 1
ATOM 1455 C CA . GLU A 1 189 ? -11.616 7.497 3.553 1.00 91.12 189 GLU A CA 1
ATOM 1456 C C . GLU A 1 189 ? -12.285 7.687 4.919 1.00 91.12 189 GLU A C 1
ATOM 1458 O O . GLU A 1 189 ? -11.592 7.889 5.914 1.00 91.12 189 GLU A O 1
ATOM 1463 N N . ALA A 1 190 ? -13.608 7.508 5.012 1.00 87.31 190 ALA A N 1
ATOM 1464 C CA . ALA A 1 190 ? -14.318 7.562 6.292 1.00 87.31 190 ALA A CA 1
ATOM 1465 C C . ALA A 1 190 ? -13.847 6.474 7.276 1.00 87.31 190 ALA A C 1
ATOM 1467 O O . ALA A 1 190 ? -13.814 6.688 8.492 1.00 87.31 190 ALA A O 1
ATOM 1468 N N . ARG A 1 191 ? -13.480 5.291 6.767 1.00 84.00 191 ARG A N 1
ATOM 1469 C CA . ARG A 1 191 ? -12.900 4.218 7.579 1.00 84.00 191 ARG A CA 1
ATOM 1470 C C . ARG A 1 191 ? -11.477 4.559 8.023 1.00 84.00 191 ARG A C 1
ATOM 1472 O O . ARG A 1 191 ? -11.161 4.364 9.193 1.00 84.00 191 ARG A O 1
ATOM 1479 N N . MET A 1 192 ? -10.641 5.093 7.135 1.00 84.31 192 MET A N 1
ATOM 1480 C CA . MET A 1 192 ? -9.282 5.543 7.460 1.00 84.31 192 MET A CA 1
ATOM 1481 C C . MET A 1 192 ? -9.278 6.661 8.507 1.00 84.31 192 MET A C 1
ATOM 1483 O O . MET A 1 192 ? -8.484 6.618 9.444 1.00 84.31 192 MET A O 1
ATOM 1487 N N . GLU A 1 193 ? -10.192 7.624 8.399 1.00 84.00 193 GLU A N 1
ATOM 1488 C CA . GLU A 1 193 ? -10.380 8.674 9.402 1.00 84.00 193 GLU A CA 1
ATOM 1489 C C . GLU A 1 193 ? -10.781 8.077 10.758 1.00 84.00 193 GLU A C 1
ATOM 1491 O O . GLU A 1 193 ? -10.205 8.425 11.789 1.00 84.00 193 GLU A O 1
ATOM 1496 N N . ALA A 1 194 ? -11.697 7.103 10.768 1.00 76.25 194 ALA A N 1
ATOM 1497 C CA . ALA A 1 194 ? -12.058 6.390 11.990 1.00 76.25 194 ALA A CA 1
ATOM 1498 C C . ALA A 1 194 ? -10.863 5.630 12.605 1.00 76.25 194 ALA A C 1
ATOM 1500 O O . ALA A 1 194 ? -10.684 5.686 13.819 1.00 76.25 194 ALA A O 1
ATOM 1501 N N . TYR A 1 195 ? -10.008 4.985 11.798 1.00 74.50 195 TYR A N 1
ATOM 1502 C CA . TYR A 1 195 ? -8.772 4.346 12.282 1.00 74.50 195 TYR A CA 1
ATOM 1503 C C . TYR A 1 195 ? -7.789 5.362 12.870 1.00 74.50 195 TYR A C 1
ATOM 1505 O O . TYR A 1 195 ? -7.184 5.101 13.908 1.00 74.50 195 TYR A O 1
ATOM 1513 N N . ALA A 1 196 ? -7.627 6.522 12.228 1.00 72.44 196 ALA A N 1
ATOM 1514 C CA . ALA A 1 196 ? -6.744 7.582 12.707 1.00 72.44 196 ALA A CA 1
ATOM 1515 C C . ALA A 1 196 ? -7.203 8.169 14.054 1.00 72.44 196 ALA A C 1
ATOM 1517 O O . ALA A 1 196 ? -6.373 8.644 14.827 1.00 72.44 196 ALA A O 1
ATOM 1518 N N . LEU A 1 197 ? -8.503 8.103 14.355 1.00 67.12 197 LEU A N 1
ATOM 1519 C CA . LEU A 1 197 ? -9.060 8.457 15.662 1.00 67.12 197 LEU A CA 1
ATOM 1520 C C . LEU A 1 197 ? -8.894 7.339 16.707 1.00 67.12 197 LEU A C 1
ATOM 1522 O O . LEU A 1 197 ? -8.825 7.636 17.894 1.00 67.12 197 LEU A O 1
ATOM 1526 N N . GLU A 1 198 ? -8.778 6.073 16.291 1.00 65.81 198 GLU A N 1
ATOM 1527 C CA . GLU A 1 198 ? -8.492 4.924 17.175 1.00 65.81 198 GLU A CA 1
ATOM 1528 C C . GLU A 1 198 ? -7.001 4.715 17.467 1.00 65.81 198 GLU A C 1
ATOM 1530 O O . GLU A 1 198 ? -6.624 3.665 17.991 1.00 65.81 198 GLU A O 1
ATOM 1535 N N . LYS A 1 199 ? -6.162 5.705 17.130 1.00 52.34 199 LYS A N 1
ATOM 1536 C CA . LYS A 1 199 ? -4.694 5.742 17.239 1.00 52.34 199 LYS A CA 1
ATOM 1537 C C . LYS A 1 199 ? -4.196 5.677 18.688 1.00 52.34 199 LYS A C 1
ATOM 1539 O O . LYS A 1 199 ? -3.538 6.581 19.189 1.00 52.34 199 LYS A O 1
ATOM 1544 N N . ASP A 1 200 ? -4.476 4.561 19.324 1.00 51.31 200 ASP A N 1
ATOM 1545 C CA . ASP A 1 200 ? -4.086 4.213 20.673 1.00 51.31 200 ASP A CA 1
ATOM 1546 C C . ASP A 1 200 ? -3.297 2.913 20.598 1.00 51.31 200 ASP A C 1
ATOM 1548 O O . ASP A 1 200 ? -3.716 1.947 19.952 1.00 51.31 200 ASP A O 1
ATOM 1552 N N . ASP A 1 201 ? -2.165 2.917 21.289 1.00 65.50 201 ASP A N 1
ATOM 1553 C CA . ASP A 1 201 ? -1.292 1.781 21.546 1.00 65.50 201 ASP A CA 1
ATOM 1554 C C . ASP A 1 201 ? -2.080 0.458 21.692 1.00 65.50 201 ASP A C 1
ATOM 1556 O O . ASP A 1 201 ? -2.929 0.296 22.567 1.00 65.50 201 ASP A O 1
ATOM 1560 N N . TYR A 1 202 ? -1.804 -0.518 20.819 1.00 70.88 202 TYR A N 1
ATOM 1561 C CA . TYR A 1 202 ? -2.407 -1.860 20.885 1.00 70.88 202 TYR A CA 1
ATOM 1562 C C . TYR A 1 202 ? -1.950 -2.647 22.134 1.00 70.88 202 TYR A C 1
ATOM 1564 O O . TYR A 1 202 ? -2.377 -3.787 22.355 1.00 70.88 202 TYR A O 1
ATOM 1572 N N . GLY A 1 203 ? -1.058 -2.071 22.942 1.00 78.38 203 GLY A N 1
ATOM 1573 C CA . GLY A 1 203 ? -0.686 -2.509 24.282 1.00 78.38 203 GLY A CA 1
ATOM 1574 C C . GLY A 1 203 ? -1.631 -2.048 25.396 1.00 78.38 203 GLY A C 1
ATOM 1575 O O . GLY A 1 203 ? -1.526 -2.578 26.501 1.00 78.38 203 GLY A O 1
ATOM 1576 N N . VAL A 1 204 ? -2.571 -1.130 25.134 1.00 88.69 204 VAL A N 1
ATOM 1577 C CA . VAL A 1 204 ? -3.505 -0.611 26.149 1.00 88.69 204 VAL A CA 1
ATOM 1578 C C . VAL A 1 204 ? -4.972 -0.886 25.819 1.00 88.69 204 VAL A C 1
ATOM 1580 O O . VAL A 1 204 ? -5.351 -1.279 24.715 1.00 88.69 204 VAL A O 1
ATOM 1583 N N . CYS A 1 205 ? -5.825 -0.688 26.820 1.00 89.81 205 CYS A N 1
ATOM 1584 C CA . CYS A 1 205 ? -7.268 -0.742 26.702 1.00 89.81 205 CYS A CA 1
ATOM 1585 C C . CYS A 1 205 ? -7.757 0.358 25.767 1.00 89.81 205 CYS A C 1
ATOM 1587 O O . CYS A 1 205 ? -7.541 1.544 26.013 1.00 89.81 205 CYS A O 1
ATOM 1589 N N . GLY A 1 206 ? -8.498 -0.047 24.741 1.00 87.69 206 GLY A N 1
ATOM 1590 C CA . GLY A 1 206 ? -8.966 0.862 23.719 1.00 87.69 206 GLY A CA 1
ATOM 1591 C C . GLY A 1 206 ? -10.225 1.649 24.023 1.00 87.69 206 GLY A C 1
ATOM 1592 O O . GLY A 1 206 ? -10.757 2.279 23.117 1.00 87.69 206 GLY A O 1
ATOM 1593 N N . ALA A 1 207 ? -10.736 1.593 25.252 1.00 88.88 207 ALA A N 1
ATOM 1594 C CA . ALA A 1 207 ? -11.815 2.482 25.653 1.00 88.88 207 ALA A CA 1
ATOM 1595 C C . ALA A 1 207 ? -11.285 3.916 25.816 1.00 88.88 207 ALA A C 1
ATOM 1597 O O . ALA A 1 207 ? -10.271 4.098 26.499 1.00 88.88 207 ALA A O 1
ATOM 1598 N N . PRO A 1 208 ? -11.986 4.930 25.271 1.00 83.38 208 PRO A N 1
ATOM 1599 C CA . PRO A 1 208 ? -11.576 6.324 25.400 1.00 83.38 208 PRO A CA 1
ATOM 1600 C C . PRO A 1 208 ? -11.301 6.705 26.861 1.00 83.38 208 PRO A C 1
ATOM 1602 O O . PRO A 1 208 ? -12.177 6.567 27.716 1.00 83.38 208 PRO A O 1
ATOM 1605 N N . GLY A 1 209 ? -10.076 7.160 27.142 1.00 84.12 209 GLY A N 1
ATOM 1606 C CA . GLY A 1 209 ? -9.645 7.615 28.469 1.00 84.12 209 GLY A CA 1
ATOM 1607 C C . GLY A 1 209 ? -9.313 6.521 29.495 1.00 84.12 209 GLY A C 1
ATOM 1608 O O . GLY A 1 209 ? -9.082 6.860 30.650 1.00 84.12 209 GLY A O 1
ATOM 1609 N N . CYS A 1 210 ? -9.289 5.232 29.126 1.00 89.06 210 CYS A N 1
ATOM 1610 C CA . CYS A 1 210 ? -8.946 4.154 30.064 1.00 89.06 210 CYS A CA 1
ATOM 1611 C C . CYS A 1 210 ? -7.435 3.900 30.159 1.00 89.06 210 CYS A C 1
ATOM 1613 O O . CYS A 1 210 ? -6.900 3.868 31.262 1.00 89.06 210 CYS A O 1
ATOM 1615 N N . GLN A 1 211 ? -6.758 3.693 29.022 1.00 87.56 211 GLN A N 1
ATOM 1616 C CA . GLN A 1 211 ? -5.304 3.449 28.930 1.00 87.56 211 GLN A CA 1
ATOM 1617 C C . GLN A 1 211 ? -4.757 2.291 29.797 1.00 87.56 211 GLN A C 1
ATOM 1619 O O . GLN A 1 211 ? -3.547 2.149 29.953 1.00 87.56 211 GLN A O 1
ATOM 1624 N N . ALA A 1 212 ? -5.616 1.426 30.347 1.00 90.00 212 ALA A N 1
ATOM 1625 C CA . ALA A 1 212 ? -5.187 0.302 31.174 1.00 90.00 212 ALA A CA 1
ATOM 1626 C C . ALA A 1 212 ? -4.362 -0.710 30.364 1.00 90.00 212 ALA A C 1
ATOM 1628 O O . ALA A 1 212 ? -4.780 -1.131 29.290 1.00 90.00 212 ALA A O 1
ATOM 1629 N N . THR A 1 213 ? -3.225 -1.150 30.894 1.00 91.06 213 THR A N 1
ATOM 1630 C CA . THR A 1 213 ? -2.344 -2.153 30.262 1.00 91.06 213 THR A CA 1
ATOM 1631 C C . THR A 1 213 ? -2.691 -3.594 30.648 1.00 91.06 21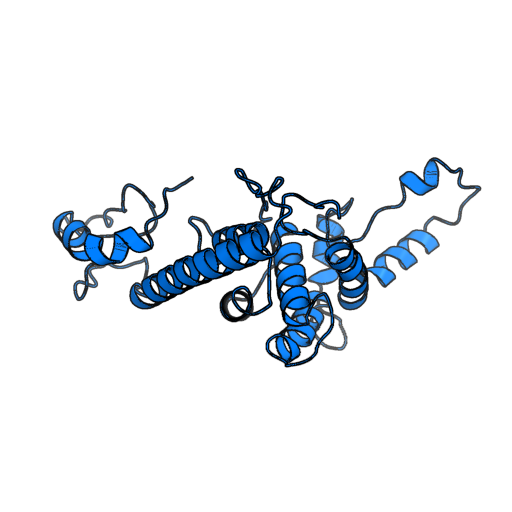3 THR A C 1
ATOM 1633 O O . THR A 1 213 ? -2.142 -4.540 30.089 1.00 91.06 213 THR A O 1
ATOM 1636 N N . GLN A 1 214 ? -3.609 -3.778 31.600 1.00 91.75 214 GLN A N 1
ATOM 1637 C CA . GLN A 1 214 ? -4.044 -5.076 32.118 1.00 91.75 214 GLN A CA 1
ATOM 1638 C C . GLN A 1 214 ? -5.572 -5.134 32.230 1.00 91.75 214 GLN A C 1
ATOM 1640 O O . GLN A 1 214 ? -6.253 -4.105 32.240 1.00 91.75 214 GLN A O 1
ATOM 1645 N N . SER A 1 215 ? -6.118 -6.348 32.284 1.00 90.06 215 SER A N 1
ATOM 1646 C CA . SER A 1 215 ? -7.540 -6.575 32.572 1.00 90.06 215 SER A CA 1
ATOM 1647 C C . SER A 1 215 ? -7.904 -6.185 34.004 1.00 90.06 215 SER A C 1
ATOM 1649 O O . SER A 1 215 ? -7.038 -6.104 34.872 1.00 90.06 215 SER A O 1
ATOM 1651 N N . GLU A 1 216 ? -9.199 -6.001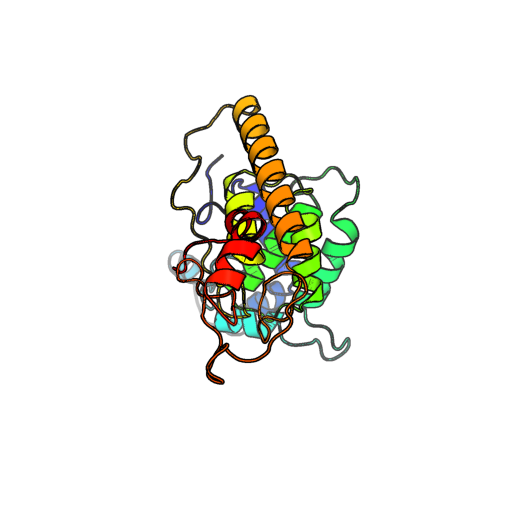 34.271 1.00 84.38 216 GLU A N 1
ATOM 1652 C CA . GLU A 1 216 ? -9.714 -5.729 35.626 1.00 84.38 216 GLU A CA 1
ATOM 1653 C C . GLU A 1 216 ? -9.303 -6.800 36.654 1.00 84.38 216 GLU A C 1
ATOM 1655 O O . GLU A 1 216 ? -9.166 -6.502 37.836 1.00 84.38 216 GLU A O 1
ATOM 1660 N N . SER A 1 217 ? -9.045 -8.032 36.208 1.00 83.19 217 SER A N 1
ATOM 1661 C CA . SER A 1 217 ? -8.550 -9.138 37.035 1.00 83.19 217 SER A CA 1
ATOM 1662 C C . SER A 1 217 ? -7.017 -9.220 37.146 1.00 83.19 217 SER A C 1
ATOM 1664 O O . SER A 1 217 ? -6.504 -10.204 37.671 1.00 83.19 217 SER A O 1
ATOM 1666 N N . GLY A 1 218 ? -6.268 -8.243 36.621 1.00 82.31 218 GLY A N 1
ATOM 1667 C CA . GLY A 1 218 ? -4.796 -8.221 36.646 1.00 82.31 218 GLY A CA 1
ATOM 1668 C C . GLY A 1 218 ? -4.112 -9.150 35.630 1.00 82.31 218 GLY A C 1
ATOM 1669 O O . GLY A 1 218 ? -2.907 -9.369 35.706 1.00 82.31 218 GLY A O 1
ATOM 1670 N N . GLY A 1 219 ? -4.866 -9.715 34.682 1.00 86.38 219 GLY A N 1
ATOM 1671 C CA . GLY A 1 219 ? -4.358 -10.571 33.601 1.00 86.38 219 GLY A CA 1
ATOM 1672 C C . GLY A 1 219 ? -4.249 -9.851 32.253 1.00 86.38 219 GLY A C 1
ATOM 1673 O O . GLY A 1 219 ? -4.431 -8.636 32.168 1.00 86.38 219 GLY A O 1
ATOM 1674 N N . ASN A 1 220 ? -4.036 -10.611 31.176 1.00 90.69 220 ASN A N 1
ATOM 1675 C CA . ASN A 1 220 ? -3.998 -10.085 29.806 1.00 90.69 220 ASN A CA 1
ATOM 1676 C C . ASN A 1 220 ? -5.289 -9.342 29.428 1.00 90.69 220 ASN A C 1
ATOM 1678 O O . ASN A 1 220 ? -6.380 -9.708 29.864 1.00 90.69 220 ASN A O 1
ATOM 1682 N N . LEU A 1 221 ? -5.166 -8.316 28.583 1.00 92.69 221 LEU A N 1
ATOM 1683 C CA . LEU A 1 221 ? -6.321 -7.610 28.029 1.00 92.69 221 LEU A CA 1
ATOM 1684 C C . LEU A 1 221 ? -7.176 -8.549 27.159 1.00 92.69 221 LEU A C 1
ATOM 1686 O O . LEU A 1 221 ? -6.660 -9.403 26.439 1.00 92.69 221 LEU A O 1
ATOM 1690 N N . LEU A 1 222 ? -8.489 -8.340 27.190 1.00 91.75 222 LEU A N 1
ATOM 1691 C CA . LEU A 1 222 ? -9.457 -9.022 26.339 1.00 91.75 222 LEU A CA 1
ATOM 1692 C C . LEU A 1 222 ? -9.340 -8.508 24.906 1.00 91.75 222 LEU A C 1
ATOM 1694 O O . LEU A 1 222 ? -9.367 -7.301 24.681 1.00 91.75 222 LEU A O 1
ATOM 1698 N N . MET A 1 223 ? -9.262 -9.409 23.933 1.00 90.75 223 MET A N 1
ATOM 1699 C CA . MET A 1 223 ? -9.259 -9.044 22.516 1.00 90.75 223 MET A CA 1
ATOM 1700 C C . MET A 1 223 ? -10.686 -8.981 21.970 1.00 90.75 223 MET A C 1
ATOM 1702 O O . MET A 1 223 ? -11.570 -9.728 22.395 1.00 90.75 223 MET A O 1
ATOM 1706 N N . CYS A 1 224 ? -10.922 -8.082 21.018 1.00 90.88 224 CYS A N 1
ATOM 1707 C CA . CYS A 1 224 ? -12.163 -8.046 20.262 1.00 90.88 224 CYS A CA 1
ATOM 1708 C C . CYS A 1 224 ? -12.352 -9.389 19.555 1.00 90.88 224 CYS A C 1
ATOM 1710 O O . CYS A 1 224 ? -11.565 -9.734 18.685 1.00 90.88 224 CYS A O 1
ATOM 1712 N N . SER A 1 225 ? -13.418 -10.123 19.866 1.00 89.19 225 SER A N 1
ATOM 1713 C CA . SER A 1 225 ? -13.669 -11.447 19.278 1.00 89.19 225 SER A CA 1
ATOM 1714 C C . SER A 1 225 ? -13.924 -11.436 17.770 1.00 89.19 225 SER A C 1
ATOM 1716 O O . SER A 1 225 ? -13.992 -12.494 17.156 1.00 89.19 225 SER A O 1
ATOM 1718 N N . ARG A 1 226 ? -14.135 -10.258 17.169 1.00 87.44 226 ARG A N 1
ATOM 1719 C CA . ARG A 1 226 ? -14.352 -10.127 15.729 1.00 87.44 226 ARG A CA 1
ATOM 1720 C C . ARG A 1 226 ? -13.053 -9.874 14.978 1.00 87.44 226 ARG A C 1
ATOM 1722 O O . ARG A 1 226 ? -12.811 -10.580 14.013 1.00 87.44 226 ARG A O 1
ATOM 1729 N N . CYS A 1 227 ? -12.271 -8.870 15.373 1.00 85.50 227 CYS A N 1
ATOM 1730 C CA . CYS A 1 227 ? -11.041 -8.509 14.660 1.00 85.50 227 CYS A CA 1
ATOM 1731 C C . CYS A 1 227 ? -9.768 -9.079 15.272 1.00 85.50 227 CYS A C 1
ATOM 1733 O O . CYS A 1 227 ? -8.733 -9.019 14.629 1.00 85.50 227 CYS A O 1
ATOM 1735 N N . GLU A 1 228 ? -9.823 -9.546 16.518 1.00 86.25 228 GLU A N 1
ATOM 1736 C CA . GLU A 1 228 ? -8.692 -10.059 17.303 1.00 86.25 228 GLU A CA 1
ATOM 1737 C C . GLU A 1 228 ? -7.510 -9.084 17.483 1.00 86.25 228 GLU A C 1
ATOM 1739 O O . GLU A 1 228 ? -6.559 -9.386 18.193 1.00 86.25 228 GLU A O 1
ATOM 1744 N N . GLU A 1 229 ? -7.591 -7.865 16.941 1.00 82.44 229 GLU A N 1
ATOM 1745 C CA . GLU A 1 229 ? -6.534 -6.856 17.041 1.00 82.44 229 GLU A CA 1
ATOM 1746 C C . GLU A 1 229 ? -6.725 -5.906 18.235 1.00 82.44 229 GLU A C 1
ATOM 1748 O O . GLU A 1 229 ? -5.772 -5.593 18.953 1.00 82.44 229 GLU A O 1
ATOM 1753 N N . ARG A 1 230 ? -7.951 -5.416 18.475 1.00 87.88 230 ARG A N 1
ATOM 1754 C CA . ARG A 1 230 ? -8.199 -4.386 19.500 1.00 87.88 230 ARG A CA 1
ATOM 1755 C C . ARG A 1 230 ? -8.364 -4.995 20.890 1.00 87.88 230 ARG A C 1
ATOM 1757 O O . ARG A 1 230 ? -9.097 -5.969 21.047 1.00 87.88 230 ARG A O 1
ATOM 1764 N N . LYS A 1 231 ? -7.736 -4.384 21.900 1.00 91.56 231 LYS A N 1
ATOM 1765 C CA . LYS A 1 231 ? -7.691 -4.884 23.282 1.00 91.56 231 LYS A CA 1
ATOM 1766 C C . LYS A 1 231 ? -8.482 -4.022 24.266 1.00 91.56 231 LYS A C 1
ATOM 1768 O O . LYS A 1 231 ? -8.604 -2.812 24.088 1.00 91.56 231 LYS A O 1
ATOM 1773 N N . TYR A 1 232 ? -8.991 -4.642 25.327 1.00 93.00 232 TYR A N 1
ATOM 1774 C CA . TYR A 1 232 ? -9.831 -4.018 26.349 1.00 93.00 232 TYR A CA 1
ATOM 1775 C C . TYR A 1 232 ? -9.558 -4.608 27.731 1.00 93.00 232 TYR A C 1
ATOM 1777 O O . TYR A 1 232 ? -9.350 -5.810 27.864 1.00 93.00 232 TYR A O 1
ATOM 1785 N N . CYS A 1 233 ? -9.610 -3.793 28.784 1.00 94.69 233 CYS A N 1
ATOM 1786 C CA . CYS A 1 233 ? -9.478 -4.312 30.148 1.00 94.69 233 CYS A CA 1
ATOM 1787 C C . CYS A 1 233 ? -10.734 -5.057 30.631 1.00 94.69 233 CYS A C 1
ATOM 1789 O O . CYS A 1 233 ? -10.634 -5.906 31.516 1.00 94.69 233 CYS A O 1
ATOM 1791 N N . SER A 1 234 ? -11.895 -4.771 30.026 1.00 94.06 234 SER A N 1
ATOM 1792 C CA . SER A 1 234 ? -13.182 -5.389 30.349 1.00 94.06 234 SER A CA 1
ATOM 1793 C C . SER A 1 234 ? -14.200 -5.297 29.210 1.00 94.06 234 SER A C 1
ATOM 1795 O O . SER A 1 234 ? -14.039 -4.531 28.252 1.00 94.06 234 SER A O 1
ATOM 1797 N N . LYS A 1 235 ? -15.282 -6.080 29.322 1.00 93.94 235 LYS A N 1
ATOM 1798 C CA . LYS A 1 235 ? -16.414 -6.061 28.375 1.00 93.94 235 LYS A CA 1
ATOM 1799 C C . LYS A 1 235 ? -17.126 -4.703 28.340 1.00 93.94 235 LYS A C 1
ATOM 1801 O O . LYS A 1 235 ? -17.626 -4.296 27.289 1.00 93.94 235 LYS A O 1
ATOM 1806 N N . ASP A 1 236 ? -17.122 -3.972 29.450 1.00 94.00 236 ASP A N 1
ATOM 1807 C CA . ASP A 1 236 ? -17.708 -2.632 29.533 1.00 94.00 236 ASP A CA 1
ATOM 1808 C C . ASP A 1 236 ? -16.912 -1.633 28.694 1.00 94.00 236 ASP A C 1
ATOM 1810 O O . ASP A 1 236 ? -17.482 -0.855 27.923 1.00 94.00 236 ASP A O 1
ATOM 1814 N N . CYS A 1 237 ? -15.582 -1.703 28.780 1.00 93.50 237 CYS A N 1
ATOM 1815 C CA . CYS A 1 237 ? -14.682 -0.916 27.944 1.00 93.50 237 CYS A CA 1
ATOM 1816 C C . CYS A 1 237 ? -14.853 -1.242 26.454 1.00 93.50 237 CYS A C 1
ATOM 1818 O O . CYS A 1 237 ? -14.949 -0.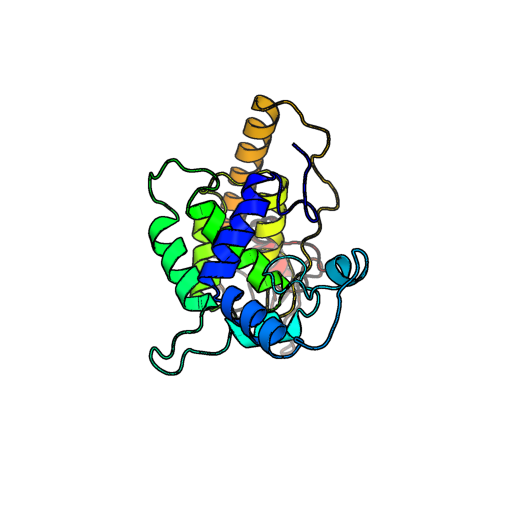327 25.633 1.00 93.50 237 CYS A O 1
ATOM 1820 N N . GLN A 1 238 ? -14.986 -2.525 26.107 1.00 93.31 238 GLN A N 1
ATOM 1821 C CA . GLN A 1 238 ? -15.289 -2.942 24.737 1.00 93.31 238 GLN A CA 1
ATOM 1822 C C . GLN A 1 238 ? -16.613 -2.349 24.235 1.00 93.31 238 GLN A C 1
ATOM 1824 O O . GLN A 1 238 ? -16.665 -1.784 23.143 1.00 93.31 238 GLN A O 1
ATOM 1829 N N . THR A 1 239 ? -17.674 -2.419 25.040 1.00 92.75 239 THR A N 1
ATOM 1830 C CA . THR A 1 239 ? -19.010 -1.924 24.669 1.00 92.75 239 THR A CA 1
ATOM 1831 C C . THR A 1 239 ? -19.029 -0.406 24.490 1.00 92.75 239 THR A C 1
ATOM 1833 O O . THR A 1 239 ? -19.623 0.099 23.534 1.00 92.75 239 THR A O 1
ATOM 1836 N N . LYS A 1 240 ? -18.336 0.338 25.364 1.00 90.56 240 LYS A N 1
ATOM 1837 C CA . LYS A 1 240 ? -18.170 1.795 25.232 1.00 90.56 240 LYS A CA 1
ATOM 1838 C C . LYS A 1 240 ? -17.438 2.158 23.941 1.00 90.56 240 LYS A C 1
ATOM 1840 O O . LYS A 1 240 ? -17.885 3.051 23.222 1.00 90.56 240 LYS A O 1
ATOM 1845 N N . HIS A 1 241 ? -16.362 1.437 23.623 1.00 89.81 241 HIS A N 1
ATOM 1846 C CA . HIS A 1 241 ? -15.580 1.669 22.409 1.00 89.81 241 HIS A CA 1
ATOM 1847 C C . HIS A 1 241 ? -16.295 1.206 21.127 1.00 89.81 241 HIS A C 1
ATOM 1849 O O . HIS A 1 241 ? -16.013 1.709 20.046 1.00 89.81 241 HIS A O 1
ATOM 1855 N N . TRP A 1 242 ? -17.261 0.286 21.211 1.00 90.00 242 TRP A N 1
ATOM 1856 C CA . TRP A 1 242 ? -17.897 -0.325 20.037 1.00 90.00 242 TRP A CA 1
ATOM 1857 C C . TRP A 1 242 ? -18.497 0.676 19.038 1.00 90.00 242 TRP A C 1
ATOM 1859 O O . TRP A 1 242 ? -18.527 0.410 17.837 1.00 90.00 242 TRP A O 1
ATOM 1869 N N . LYS A 1 243 ? -18.967 1.844 19.499 1.00 85.44 243 LYS A N 1
ATOM 1870 C CA . LYS A 1 243 ? -19.574 2.867 18.627 1.00 85.44 243 LYS A CA 1
ATOM 1871 C C . LYS A 1 243 ? -18.606 3.395 17.563 1.00 85.44 243 LYS A C 1
ATOM 1873 O O . LYS A 1 243 ? -19.050 3.597 16.429 1.00 85.44 243 LYS A O 1
ATOM 1878 N N . SER A 1 244 ? -17.338 3.601 17.921 1.00 82.00 244 SER A N 1
ATOM 1879 C CA . SER A 1 244 ? -16.259 3.930 16.982 1.00 82.00 244 SER A CA 1
ATOM 1880 C C . SER A 1 244 ? -15.700 2.656 16.350 1.00 82.00 244 SER A C 1
ATOM 1882 O O . SER A 1 244 ? -15.720 2.538 15.124 1.00 82.00 244 SER A O 1
ATOM 1884 N N . HIS A 1 245 ? -15.396 1.647 17.174 1.00 85.38 245 HIS A N 1
ATOM 1885 C CA . HIS A 1 245 ? -14.700 0.432 16.746 1.00 85.38 245 HIS A CA 1
ATOM 1886 C C . HIS A 1 245 ? -15.403 -0.338 15.647 1.00 85.38 245 HIS A C 1
ATOM 1888 O O . HIS A 1 245 ? -14.765 -0.812 14.716 1.00 85.38 245 HIS A O 1
ATOM 1894 N N . LYS A 1 246 ? -16.733 -0.419 15.659 1.00 85.75 246 LYS A N 1
ATOM 1895 C CA . LYS A 1 246 ? -17.474 -1.162 14.629 1.00 85.75 246 LYS A CA 1
ATOM 1896 C C . LYS A 1 246 ? -17.223 -0.683 13.193 1.00 85.75 246 LYS A C 1
ATOM 1898 O O . LYS A 1 246 ? -17.479 -1.448 12.270 1.00 85.75 246 LYS A O 1
ATOM 1903 N N . ARG A 1 247 ? -16.778 0.567 13.000 1.00 81.38 247 ARG A N 1
ATOM 1904 C CA . ARG A 1 247 ? -16.477 1.143 11.674 1.00 81.38 247 ARG A CA 1
ATOM 1905 C C . ARG A 1 247 ? -15.168 0.609 11.097 1.00 81.38 247 ARG A C 1
ATOM 1907 O O . ARG A 1 247 ? -15.005 0.568 9.883 1.00 81.38 247 ARG A O 1
ATOM 1914 N N . VAL A 1 248 ? -14.273 0.190 11.981 1.00 77.19 248 VAL A N 1
ATOM 1915 C CA . VAL A 1 248 ? -12.922 -0.286 11.678 1.00 77.19 248 VAL A CA 1
ATOM 1916 C C . VAL A 1 248 ? -12.721 -1.757 12.067 1.00 77.19 248 VAL A C 1
ATOM 1918 O O . VAL A 1 248 ? -11.692 -2.364 11.802 1.00 77.19 248 VAL A O 1
ATOM 1921 N N . CYS A 1 249 ? -13.720 -2.371 12.699 1.00 85.06 249 CYS A N 1
ATOM 1922 C CA . CYS A 1 249 ? -13.689 -3.762 13.108 1.00 85.06 249 CYS A CA 1
ATOM 1923 C C . CYS A 1 249 ? -13.940 -4.670 11.901 1.00 85.06 249 CYS A C 1
ATOM 1925 O O . CYS A 1 249 ? -15.089 -4.917 11.515 1.00 85.06 249 CYS A O 1
ATOM 1927 N N . VAL A 1 250 ? -12.858 -5.178 11.319 1.00 76.25 250 VAL A N 1
ATOM 1928 C CA . VAL A 1 250 ? -12.908 -6.186 10.257 1.00 76.25 250 VAL A CA 1
ATOM 1929 C C . VAL A 1 250 ? -12.724 -7.567 10.872 1.00 76.25 250 VAL A C 1
ATOM 1931 O O . VAL A 1 250 ? -12.012 -7.710 11.857 1.00 76.25 250 VAL A O 1
ATOM 1934 N N . LYS A 1 251 ? -13.421 -8.575 10.346 1.00 76.75 251 LYS A N 1
ATOM 1935 C CA . LYS A 1 251 ? -13.315 -9.945 10.856 1.00 76.75 251 LYS A CA 1
ATOM 1936 C C . LYS A 1 251 ? -11.875 -10.453 10.669 1.00 76.75 251 LYS A C 1
ATOM 1938 O O . LYS A 1 251 ? -11.327 -10.249 9.591 1.00 76.75 251 LYS A O 1
ATOM 1943 N N . ALA A 1 252 ? -11.299 -11.083 11.691 1.00 64.44 252 ALA A N 1
ATOM 1944 C CA . ALA A 1 252 ? -10.047 -11.818 11.560 1.00 64.44 252 ALA A CA 1
ATOM 1945 C C . ALA A 1 252 ? -10.248 -12.968 10.557 1.00 64.44 252 ALA A C 1
ATOM 1947 O O . ALA A 1 252 ? -11.281 -13.650 10.596 1.00 64.44 252 ALA A O 1
ATOM 1948 N N . SER A 1 253 ? -9.310 -13.089 9.620 1.00 52.91 253 SER A N 1
ATOM 1949 C CA . SER A 1 253 ? -9.317 -14.085 8.544 1.00 52.91 253 SER A CA 1
ATOM 1950 C C . SER A 1 253 ? -8.781 -15.424 9.025 1.00 52.91 253 SER A C 1
ATOM 1952 O O . SER A 1 253 ? -7.720 -15.409 9.687 1.00 52.91 253 SER A O 1
#

Foldseek 3Di:
DPQDAQNQRGDPLLVVLQVVLCVLLVLVVVLVVVVVVPPDDDDDPVVVVVRQPLTLPPTPDLPVSQCQQQDQDPVPRHGSLRRQLVVLLVQLQPPDDDPQGSVSSNLSSVLSCLQSLHDDDPVSLVSNVVRVLPRDDWDLSLVQNLCQNQNQVHRDSGRDRRHDPDHPRPDPDPVVRVVNSVVSSVLSVVLVVLVVVQPDPLQAASQPPGRHNAAPVRHHFDADQFRRRHTHNDPVSVVNCCVSVVSSRHGHD

Organism: NCBI:txid84275

InterPro domains:
  IPR002893 Zinc finger, MYND-type [PF01753] (211-249)
  IPR002893 Zinc finger, MYND-type [PS01360] (205-249)
  IPR002893 Zinc finger, MYND-type [PS50865] (205-249)